Protein AF-A0A1C6D3H6-F1 (afdb_monomer_lite)

Sequence (288 aa):
MKYFKNDRYFSNNLKNFLYFVAYSVFIITIFFLFALNISKTSNLTSNNYSLEDDSFDVGSFNKNTISLELKATEFINNLFSDRNDAFLTGYIKDLSKFYNLTHTNSTYSFNNELKRIAYLRDWAIERGVIFTSITSNVTIKNLKDNGDTITFKADENCEFNYVYYDDNTENTFNVNLIHILSLNKLDNSFEIEKDYYLDFLNNTSNNYAYNLNGGNLEFSKSFNKNFTLVNEFNIGDILSYKKFNFVDHKGVVCGYDSKNYPLINSTTINSNNIPFDLGWKEKNIYKE

pLDDT: mean 84.87, std 17.06, range [32.75, 98.38]

Foldseek 3Di:
DDDDDDPPVVVVVVVVVVVVVVVVVVVVVVVVVVVVVVVVPPPPPPDDDDDDDDDDCPDDDPPVVVVVVVQVVVQVQQLVVLLFVCLQFQFCPSNCVQFDCVADQRVLQSLLSNLVSLLVSQVQQQAQKHWPGKDWDKDWADWDDPPQKIWTKIWIKIKTWIDGNVGPAIDIKIFIKIWTWMWGDDPRHTHTSHIDIQALLHVVSSPRDWDDDPRGTDHPHHYDPPDDDPDDDDAQWKKFADDPPDGPFIWGFHFADPVRQTFTQTPVGRIGRHRPQRSHDPVRIDTD

Secondary structure (DSSP, 8-state):
------HHHHHHHHHHHHHHHHHHHHHHHHHHHHHHHHTTS---------------------HHHHHHHHHHHHHHHHHHHHHHHHHHH-B-HHHHTTB-TTSHHHHHHHHHHHHHHHHHHHHHHHTTEEEEEEEEEEEEEEEEE-SSEEEEEEEEEEEEEEEETTEEEEEEEEEEEEEEEEEEE-SS-EEEEEEEE--TTHHHHHT----EETTEE--SS---TT--------TTPEEEEEETTEEEEEEEEEEE-TT--EEEEETTTTEEEEETTTTS-GGGEEE-

Structure (mmCIF, N/CA/C/O backbone):
data_AF-A0A1C6D3H6-F1
#
_entry.id   AF-A0A1C6D3H6-F1
#
loop_
_atom_site.group_PDB
_atom_site.id
_atom_site.type_symbol
_atom_site.label_atom_id
_atom_site.label_alt_id
_atom_site.label_comp_id
_atom_site.label_asym_id
_atom_site.label_entity_id
_atom_site.label_seq_id
_atom_site.pdbx_PDB_ins_code
_atom_site.Cartn_x
_atom_site.Cartn_y
_atom_site.Cartn_z
_atom_site.occupancy
_atom_site.B_iso_or_equiv
_atom_site.auth_seq_id
_atom_site.auth_comp_id
_atom_site.auth_asym_id
_atom_site.auth_atom_id
_atom_site.pdbx_PDB_model_num
ATOM 1 N N . MET A 1 1 ? 60.151 25.239 54.254 1.00 42.94 1 MET A N 1
ATOM 2 C CA . MET A 1 1 ? 58.895 25.478 53.508 1.00 42.94 1 MET A CA 1
ATOM 3 C C . MET A 1 1 ? 58.687 24.367 52.486 1.00 42.94 1 MET A C 1
ATOM 5 O O . MET A 1 1 ? 59.374 24.367 51.476 1.00 42.94 1 MET A O 1
ATOM 9 N N . LYS A 1 2 ? 57.791 23.414 52.778 1.00 37.91 2 LYS A N 1
ATOM 10 C CA . LYS A 1 2 ? 56.846 22.769 51.839 1.00 37.91 2 LYS A CA 1
ATOM 11 C C . LYS A 1 2 ? 56.071 21.687 52.604 1.00 37.91 2 LYS A C 1
ATOM 13 O O . LYS A 1 2 ? 56.495 20.544 52.695 1.00 37.91 2 LYS A O 1
ATOM 18 N N . TYR A 1 3 ? 54.965 22.116 53.207 1.00 44.72 3 TYR A N 1
ATOM 19 C CA . TYR A 1 3 ? 53.938 21.246 53.775 1.00 44.72 3 TYR A CA 1
ATOM 20 C C . TYR A 1 3 ? 53.093 20.619 52.648 1.00 44.72 3 TYR A C 1
ATOM 22 O O . TYR A 1 3 ? 52.805 21.278 51.649 1.00 44.72 3 TYR A O 1
ATOM 30 N N . PHE A 1 4 ? 52.756 19.342 52.853 1.00 51.16 4 PHE A N 1
ATOM 31 C CA . PHE A 1 4 ? 51.652 18.522 52.332 1.00 51.16 4 PHE A CA 1
ATOM 32 C C . PHE A 1 4 ? 50.960 18.936 51.017 1.00 51.16 4 PHE A C 1
ATOM 34 O O . PHE A 1 4 ? 50.178 19.881 50.944 1.00 51.16 4 PHE A O 1
ATOM 41 N N . LYS A 1 5 ? 51.158 18.109 49.983 1.00 48.09 5 LYS A N 1
ATOM 42 C CA . LYS A 1 5 ? 50.347 18.060 48.756 1.00 48.09 5 LYS A CA 1
ATOM 43 C C . LYS A 1 5 ? 49.942 16.603 48.491 1.00 48.09 5 LYS A C 1
ATOM 45 O O . LYS A 1 5 ? 50.482 15.974 47.592 1.00 48.09 5 LYS A O 1
ATOM 50 N N . ASN A 1 6 ? 49.033 16.043 49.292 1.00 52.59 6 ASN A N 1
ATOM 51 C CA . ASN A 1 6 ? 48.429 14.738 48.966 1.00 52.59 6 ASN A CA 1
ATOM 52 C C . ASN A 1 6 ? 46.919 14.618 49.269 1.00 52.59 6 ASN A C 1
ATOM 54 O O . ASN A 1 6 ? 46.279 13.673 48.819 1.00 52.59 6 ASN A O 1
ATOM 58 N N . ASP A 1 7 ? 46.299 15.612 49.913 1.00 56.06 7 ASP A N 1
ATOM 59 C CA . ASP A 1 7 ? 44.907 15.486 50.382 1.00 56.06 7 ASP A CA 1
ATOM 60 C C . ASP A 1 7 ? 43.839 15.655 49.284 1.00 56.06 7 ASP A C 1
ATOM 62 O O . ASP A 1 7 ? 42.730 15.131 49.393 1.00 56.06 7 ASP A O 1
ATOM 66 N N . ARG A 1 8 ? 44.146 16.353 48.179 1.00 53.78 8 ARG A N 1
ATOM 67 C CA . ARG A 1 8 ? 43.156 16.593 47.105 1.00 53.78 8 ARG A CA 1
ATOM 68 C C . ARG A 1 8 ? 42.894 15.369 46.223 1.00 53.78 8 ARG A C 1
ATOM 70 O O . ARG A 1 8 ? 41.787 15.231 45.712 1.00 53.78 8 ARG A O 1
ATOM 77 N N . TYR A 1 9 ? 43.880 14.489 46.045 1.00 53.97 9 TYR A N 1
ATOM 78 C CA . TYR A 1 9 ? 43.743 13.304 45.188 1.00 53.97 9 TYR A CA 1
ATOM 79 C C . TYR A 1 9 ? 42.927 12.206 45.888 1.00 53.97 9 TYR A C 1
ATOM 81 O O . TYR A 1 9 ? 42.026 11.615 45.293 1.00 53.97 9 TYR A O 1
ATOM 89 N N . PHE A 1 10 ? 43.169 12.012 47.189 1.00 54.41 10 PHE A N 1
ATOM 90 C CA . PHE A 1 10 ? 42.417 11.077 48.030 1.00 54.41 10 PHE A CA 1
ATOM 91 C C . PHE A 1 10 ? 40.944 11.502 48.186 1.00 54.41 10 PHE A C 1
ATOM 93 O O . PHE A 1 10 ? 40.038 10.678 48.092 1.00 54.41 10 PHE A O 1
ATOM 100 N N . SER A 1 11 ? 40.699 12.812 48.314 1.00 64.06 11 SER A N 1
ATOM 101 C CA . SER A 1 11 ? 39.361 13.420 48.390 1.00 64.06 11 SER A CA 1
ATOM 102 C C . SER A 1 11 ? 38.495 13.170 47.146 1.00 64.06 11 SER A C 1
ATOM 104 O O . SER A 1 11 ? 37.319 12.831 47.273 1.00 64.06 11 SER A O 1
ATOM 106 N N . ASN A 1 12 ? 39.059 13.278 45.938 1.00 67.69 12 ASN A N 1
ATOM 107 C CA . ASN A 1 12 ? 38.302 13.053 44.701 1.00 67.69 12 ASN A CA 1
ATOM 108 C C . ASN A 1 12 ? 37.989 11.570 44.456 1.00 67.69 12 ASN A C 1
ATOM 110 O O . ASN A 1 12 ? 36.871 11.248 44.057 1.00 67.69 12 ASN A O 1
ATOM 114 N N . ASN A 1 13 ? 38.926 10.664 44.745 1.00 71.62 13 ASN A N 1
ATOM 115 C CA . ASN A 1 13 ? 38.673 9.226 44.624 1.00 71.62 13 ASN A CA 1
ATOM 116 C C . ASN A 1 13 ? 37.637 8.740 45.643 1.00 71.62 13 ASN A C 1
ATOM 118 O O . ASN A 1 13 ? 36.771 7.943 45.294 1.00 71.62 13 ASN A O 1
ATOM 122 N N . LEU A 1 14 ? 37.660 9.280 46.866 1.00 75.44 14 LEU A N 1
ATOM 123 C CA . LEU A 1 14 ? 36.643 8.989 47.875 1.00 75.44 14 LEU A CA 1
ATOM 124 C C . LEU A 1 14 ? 35.255 9.485 47.443 1.00 75.44 14 LEU A C 1
ATOM 126 O O . LEU A 1 14 ? 34.274 8.766 47.605 1.00 75.44 14 LEU A O 1
ATOM 130 N N . LYS A 1 15 ? 35.160 10.677 46.836 1.00 76.31 15 LYS A N 1
ATOM 131 C CA . LYS A 1 15 ? 33.898 11.188 46.274 1.00 76.31 15 LYS A CA 1
ATOM 132 C C . LYS A 1 15 ? 33.377 10.310 45.141 1.00 76.31 15 LYS A C 1
ATOM 134 O O . LYS A 1 15 ? 32.206 9.956 45.155 1.00 76.31 15 LYS A O 1
ATOM 139 N N . ASN A 1 16 ? 34.232 9.924 44.196 1.00 78.69 16 ASN A N 1
ATOM 140 C CA . ASN A 1 16 ? 33.839 9.050 43.088 1.00 78.69 16 ASN A CA 1
ATOM 141 C C . ASN A 1 16 ? 33.396 7.667 43.584 1.00 78.69 16 ASN A C 1
ATOM 143 O O . ASN A 1 16 ? 32.409 7.129 43.090 1.00 78.69 16 ASN A O 1
ATOM 147 N N . PHE A 1 17 ? 34.071 7.128 44.602 1.00 85.00 17 PHE A N 1
ATOM 148 C CA . PHE A 1 17 ? 33.660 5.893 45.262 1.00 85.00 17 PHE A CA 1
ATOM 149 C C . PHE A 1 17 ? 32.295 6.043 45.951 1.00 85.00 17 PHE A C 1
ATOM 151 O O . PHE A 1 17 ? 31.425 5.197 45.773 1.00 85.00 17 PHE A O 1
ATOM 158 N N . LEU A 1 18 ? 32.056 7.149 46.662 1.00 84.50 18 LEU A N 1
ATOM 159 C CA . LEU A 1 18 ? 30.758 7.436 47.283 1.00 84.50 18 LEU A CA 1
ATOM 160 C C . LEU A 1 18 ? 29.635 7.602 46.246 1.00 84.50 18 LEU A C 1
ATOM 162 O O . LEU A 1 18 ? 28.541 7.087 46.462 1.00 84.50 18 LEU A O 1
ATOM 166 N N . TYR A 1 19 ? 29.897 8.249 45.105 1.00 86.00 19 TYR A N 1
ATOM 167 C CA . TYR A 1 19 ? 28.937 8.336 43.997 1.00 86.00 19 TYR A CA 1
ATOM 168 C C . TYR A 1 19 ? 28.642 6.968 43.384 1.00 86.00 19 TYR A C 1
ATOM 170 O O . TYR A 1 19 ? 27.483 6.663 43.114 1.00 86.00 19 TYR A O 1
ATOM 178 N N . PHE A 1 20 ? 29.663 6.129 43.203 1.00 87.81 20 PHE A N 1
ATOM 179 C CA . PHE A 1 20 ? 29.491 4.766 42.711 1.00 87.81 20 PHE A CA 1
ATOM 180 C C . PHE A 1 20 ? 28.638 3.921 43.667 1.00 87.81 20 PHE A C 1
ATOM 182 O O . PHE A 1 20 ? 27.727 3.222 43.222 1.00 87.81 20 PHE A O 1
ATOM 189 N N . VAL A 1 21 ? 28.874 4.029 44.978 1.00 90.88 21 VAL A N 1
ATOM 190 C CA . VAL A 1 21 ? 28.067 3.349 46.003 1.00 90.88 21 VAL A CA 1
ATOM 191 C C . VAL A 1 21 ? 26.625 3.867 45.992 1.00 90.88 21 VAL A C 1
ATOM 193 O O . VAL A 1 21 ? 25.698 3.063 45.944 1.00 90.88 21 VAL A O 1
ATOM 196 N N . ALA A 1 22 ? 26.417 5.186 45.963 1.00 89.19 22 ALA A N 1
ATOM 197 C CA . ALA A 1 22 ? 25.079 5.781 45.921 1.00 89.19 22 ALA A CA 1
ATOM 198 C C . ALA A 1 22 ? 24.298 5.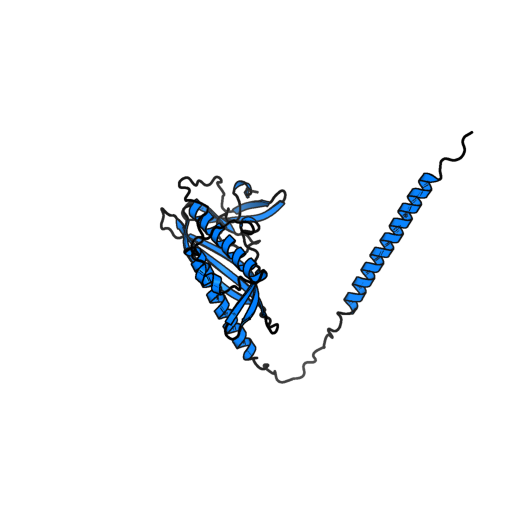372 44.659 1.00 89.19 22 ALA A C 1
ATOM 200 O O . ALA A 1 22 ? 23.126 5.008 44.742 1.00 89.19 22 ALA A O 1
ATOM 201 N N . TYR A 1 23 ? 24.961 5.367 43.500 1.00 89.69 23 TYR A N 1
ATOM 202 C CA . TYR A 1 23 ? 24.373 4.920 42.238 1.00 89.69 23 TYR A CA 1
ATOM 203 C C . TYR A 1 23 ? 24.037 3.424 42.260 1.00 89.69 23 TYR A C 1
ATOM 205 O O . TYR A 1 23 ? 22.956 3.024 41.835 1.00 89.69 23 TYR A O 1
ATOM 213 N N . SER A 1 24 ? 24.921 2.595 42.823 1.00 88.25 24 SER A N 1
ATOM 214 C CA . SER A 1 24 ? 24.686 1.152 42.958 1.00 88.25 24 SER A CA 1
ATOM 215 C C . SER A 1 24 ? 23.469 0.858 43.839 1.00 88.25 24 SER A C 1
ATOM 217 O O . SER A 1 24 ? 22.628 0.040 43.471 1.00 88.25 24 SER A O 1
ATOM 219 N N . VAL A 1 25 ? 23.317 1.570 44.962 1.00 92.44 25 VAL A N 1
ATOM 220 C CA . VAL A 1 25 ? 22.135 1.460 45.835 1.00 92.44 25 VAL A CA 1
ATOM 221 C C . VAL A 1 25 ? 20.862 1.867 45.089 1.00 92.44 25 VAL A C 1
ATOM 223 O O . VAL A 1 25 ? 19.860 1.158 45.167 1.00 92.44 25 VAL A O 1
ATOM 226 N N . PHE A 1 26 ? 20.908 2.954 44.315 1.00 92.12 26 PHE A N 1
ATOM 227 C CA . PHE A 1 26 ? 19.772 3.414 43.514 1.00 92.12 26 PHE A CA 1
ATOM 228 C C . PHE A 1 26 ? 19.319 2.362 42.484 1.00 92.12 26 PHE A C 1
ATOM 230 O O . PHE A 1 26 ? 18.133 2.034 42.403 1.00 92.12 26 PHE A O 1
ATOM 237 N N . ILE A 1 27 ? 20.255 1.749 41.755 1.00 90.56 27 ILE A N 1
ATOM 238 C CA . ILE A 1 27 ? 19.942 0.672 40.802 1.00 90.56 27 ILE A CA 1
ATOM 239 C C . ILE A 1 27 ? 19.340 -0.550 41.510 1.00 90.56 27 ILE A C 1
ATOM 241 O O . ILE A 1 27 ? 18.341 -1.096 41.040 1.00 90.56 27 ILE A O 1
ATOM 245 N N . ILE A 1 28 ? 19.878 -0.942 42.670 1.00 92.50 28 ILE A N 1
ATOM 246 C CA . ILE A 1 28 ? 19.344 -2.061 43.463 1.00 92.50 28 ILE A CA 1
ATOM 247 C C . ILE A 1 28 ? 17.910 -1.766 43.926 1.00 92.50 28 ILE A C 1
ATOM 249 O O . ILE A 1 28 ? 17.054 -2.647 43.858 1.00 92.50 28 ILE A O 1
ATOM 253 N N . THR A 1 29 ? 17.611 -0.530 44.341 1.00 91.19 29 THR A N 1
ATOM 254 C CA . THR A 1 29 ? 16.244 -0.140 44.727 1.00 91.19 29 THR A CA 1
ATOM 255 C C . THR A 1 29 ? 15.259 -0.180 43.560 1.00 91.19 29 THR A C 1
ATOM 257 O O . THR A 1 29 ? 14.142 -0.667 43.735 1.00 91.19 29 THR A O 1
ATOM 260 N N . ILE A 1 30 ? 15.668 0.247 42.359 1.00 88.12 30 ILE A N 1
ATOM 261 C CA . ILE A 1 30 ? 14.839 0.133 41.149 1.00 88.12 30 ILE A CA 1
ATOM 262 C C . ILE A 1 30 ? 14.584 -1.340 40.818 1.00 88.12 30 ILE A C 1
ATOM 264 O O . ILE A 1 30 ? 13.449 -1.713 40.522 1.00 88.12 30 ILE A O 1
ATOM 268 N N . PHE A 1 31 ? 15.609 -2.189 40.921 1.00 89.12 31 PHE A N 1
ATOM 269 C CA . PHE A 1 31 ? 15.477 -3.624 40.680 1.00 89.12 31 PHE A CA 1
ATOM 270 C C . PHE A 1 31 ? 14.532 -4.298 41.688 1.00 89.12 31 PHE A C 1
ATOM 272 O O . PHE A 1 31 ? 13.691 -5.102 41.295 1.00 89.12 31 PHE A O 1
ATOM 279 N N . PHE A 1 32 ? 14.595 -3.926 42.971 1.00 86.88 32 PHE A N 1
ATOM 280 C CA . PHE A 1 32 ? 13.658 -4.423 43.985 1.00 86.88 32 PHE A CA 1
ATOM 281 C C . PHE A 1 32 ? 12.218 -3.960 43.735 1.00 86.88 32 PHE A C 1
ATOM 283 O O . PHE A 1 32 ? 11.295 -4.765 43.842 1.00 86.88 32 PHE A O 1
ATOM 290 N N . LEU A 1 33 ? 12.006 -2.696 43.354 1.00 83.56 33 LEU A N 1
ATOM 291 C CA . LEU A 1 33 ? 10.679 -2.191 42.977 1.00 83.56 33 LEU A CA 1
ATOM 292 C C . LEU A 1 33 ? 10.126 -2.919 41.745 1.00 83.56 33 LEU A C 1
ATOM 294 O O . LEU A 1 33 ? 8.938 -3.235 41.695 1.00 83.56 33 LEU A O 1
ATOM 298 N N . PHE A 1 34 ? 10.980 -3.231 40.772 1.00 80.56 34 PHE A N 1
ATOM 299 C CA . PHE A 1 34 ? 10.616 -4.041 39.612 1.00 80.56 34 PHE A CA 1
ATOM 300 C C . PHE A 1 34 ? 10.247 -5.481 40.012 1.00 80.56 34 PHE A C 1
ATOM 302 O O . PHE A 1 34 ? 9.176 -5.960 39.643 1.00 80.56 34 PHE A O 1
ATOM 309 N N . ALA A 1 35 ? 11.057 -6.145 40.843 1.00 78.56 35 ALA A N 1
ATOM 310 C CA . ALA A 1 35 ? 10.788 -7.502 41.328 1.00 78.56 35 ALA A CA 1
ATOM 311 C C . ALA A 1 35 ? 9.493 -7.599 42.162 1.00 78.56 35 ALA A C 1
ATOM 313 O O . ALA A 1 35 ? 8.728 -8.553 42.015 1.00 78.56 35 ALA A O 1
ATOM 314 N N . LEU A 1 36 ? 9.186 -6.581 42.974 1.00 74.62 36 LEU A N 1
ATOM 315 C CA . LEU A 1 36 ? 7.922 -6.499 43.718 1.00 74.62 36 LEU A CA 1
ATOM 316 C C . LEU A 1 36 ? 6.698 -6.389 42.791 1.00 74.62 36 LEU A C 1
ATOM 318 O O . LEU A 1 36 ? 5.619 -6.882 43.128 1.00 74.62 36 LEU A O 1
ATOM 322 N N . ASN A 1 37 ? 6.850 -5.795 41.605 1.00 67.00 37 ASN A N 1
ATOM 323 C CA . ASN A 1 37 ? 5.784 -5.769 40.602 1.00 67.00 37 ASN A CA 1
ATOM 324 C C . ASN A 1 37 ? 5.605 -7.120 39.887 1.00 67.00 37 ASN A C 1
ATOM 326 O O . ASN A 1 37 ? 4.482 -7.437 39.504 1.00 67.00 37 ASN A O 1
ATOM 330 N N . ILE A 1 38 ? 6.646 -7.958 39.800 1.00 62.16 38 ILE A N 1
ATOM 331 C CA . ILE A 1 38 ? 6.534 -9.337 39.282 1.00 62.16 38 ILE A CA 1
ATOM 332 C C . ILE A 1 38 ? 5.747 -10.227 40.257 1.00 62.16 38 ILE A C 1
ATOM 334 O O . ILE A 1 38 ? 4.932 -11.043 39.833 1.00 62.16 38 ILE A O 1
ATOM 338 N N . SER A 1 39 ? 5.899 -10.037 41.574 1.00 54.44 39 SER A N 1
ATOM 339 C CA . SER A 1 39 ? 5.150 -10.832 42.566 1.00 54.44 39 SER A CA 1
ATOM 340 C C . SER A 1 39 ? 3.633 -10.589 42.569 1.00 54.44 39 SER A C 1
ATOM 342 O O . SER A 1 39 ? 2.885 -11.427 43.068 1.00 54.44 39 SER A O 1
ATOM 344 N N . LYS A 1 40 ? 3.149 -9.488 41.974 1.00 52.25 40 LYS A N 1
ATOM 345 C CA . LYS A 1 40 ? 1.705 -9.223 41.814 1.00 52.25 40 LYS A CA 1
ATOM 346 C C . LYS A 1 40 ? 1.082 -9.946 40.618 1.00 52.25 40 LYS A C 1
ATOM 348 O O . LYS A 1 40 ? -0.140 -9.999 40.518 1.00 52.25 40 LYS A O 1
ATOM 353 N N . THR A 1 41 ? 1.892 -10.544 39.749 1.00 53.09 41 THR A N 1
ATOM 354 C CA . THR A 1 41 ? 1.438 -11.374 38.629 1.00 53.09 41 THR A CA 1
ATOM 355 C C . THR A 1 41 ? 1.793 -12.833 38.891 1.00 53.09 41 THR A C 1
ATOM 357 O O . THR A 1 41 ? 2.609 -13.425 38.195 1.00 53.09 41 THR A O 1
ATOM 360 N N . SER A 1 42 ? 1.207 -13.427 39.929 1.00 48.97 42 SER A N 1
ATOM 361 C CA . SER A 1 42 ? 1.220 -14.884 40.095 1.00 48.97 42 SER A CA 1
ATOM 362 C C . SER A 1 42 ? -0.032 -15.359 40.825 1.00 48.97 42 SER A C 1
ATOM 364 O O . SER A 1 42 ? 0.011 -15.820 41.951 1.00 48.97 42 SER A O 1
ATOM 366 N N . ASN A 1 43 ? -1.167 -15.242 40.142 1.00 44.34 43 ASN A N 1
ATOM 367 C CA . ASN A 1 43 ? -2.304 -16.134 40.351 1.00 44.34 43 ASN A CA 1
ATOM 368 C C . ASN A 1 43 ? -2.726 -16.676 38.979 1.00 44.34 43 ASN A C 1
ATOM 370 O O . ASN A 1 43 ? -3.806 -16.385 38.479 1.00 44.34 43 ASN A O 1
ATOM 374 N N . LEU A 1 44 ? -1.831 -17.436 38.343 1.00 37.69 44 LEU A N 1
ATOM 375 C CA . LEU A 1 44 ? -2.257 -18.548 37.500 1.00 37.69 44 LEU A CA 1
ATOM 376 C C . LEU A 1 44 ? -1.970 -19.809 38.304 1.00 37.69 44 LEU A C 1
ATOM 378 O O . LEU A 1 44 ? -0.851 -20.317 38.324 1.00 37.69 44 LEU A O 1
ATOM 382 N N . THR A 1 45 ? -2.981 -20.273 39.024 1.00 35.56 45 THR A N 1
ATOM 383 C CA . THR A 1 45 ? -2.998 -21.625 39.566 1.00 35.56 45 THR A CA 1
ATOM 384 C C . THR A 1 45 ? -3.028 -22.598 38.392 1.00 35.56 45 THR A C 1
ATOM 386 O O . THR A 1 45 ? -3.964 -22.591 37.591 1.00 35.56 45 THR A O 1
ATOM 389 N N . SER A 1 46 ? -1.993 -23.427 38.276 1.00 34.69 46 SER A N 1
ATOM 390 C CA . SER A 1 46 ? -2.026 -24.637 37.464 1.00 34.69 46 SER A CA 1
ATOM 391 C C . SER A 1 46 ? -3.030 -25.606 38.085 1.00 34.69 46 SER A C 1
ATOM 393 O O . SER A 1 46 ? -2.725 -26.332 39.029 1.00 34.69 46 SER A O 1
ATOM 395 N N . ASN A 1 47 ? -4.255 -25.604 37.567 1.00 32.75 47 ASN A N 1
ATOM 396 C CA . ASN A 1 47 ? -5.209 -26.653 37.890 1.00 32.75 47 ASN A CA 1
ATOM 397 C C . ASN A 1 47 ? -4.777 -27.927 37.156 1.00 32.75 47 ASN A C 1
ATOM 399 O O . ASN A 1 47 ? -4.821 -28.002 35.928 1.00 32.75 47 ASN A O 1
ATOM 403 N N . ASN A 1 48 ? -4.324 -28.914 37.926 1.00 35.97 48 ASN A N 1
ATOM 404 C CA . ASN A 1 48 ? -4.191 -30.290 37.471 1.00 35.97 48 ASN A CA 1
ATOM 405 C C . ASN A 1 48 ? -5.598 -30.813 37.155 1.00 35.97 48 ASN A C 1
ATOM 407 O O . ASN A 1 48 ? -6.393 -31.008 38.072 1.00 35.97 48 ASN A O 1
ATOM 411 N N . TYR A 1 49 ? -5.909 -31.026 35.879 1.00 33.03 49 TYR A N 1
ATOM 412 C CA . TYR A 1 49 ? -7.143 -31.697 35.484 1.00 33.03 49 TYR A CA 1
ATOM 413 C C . TYR A 1 49 ? -6.956 -33.208 35.630 1.00 33.03 49 TYR A C 1
ATOM 415 O O . TYR A 1 49 ? -6.260 -33.848 34.842 1.00 33.03 49 TYR A O 1
ATOM 423 N N . SER A 1 50 ? -7.572 -33.771 36.666 1.00 32.94 50 SER A N 1
ATOM 424 C CA . SER A 1 50 ? -7.990 -35.168 36.678 1.00 32.94 50 SER A CA 1
ATOM 425 C C . SER A 1 50 ? -9.085 -35.349 35.627 1.00 32.94 50 SER A C 1
ATOM 427 O O . SER A 1 50 ? -10.064 -34.607 35.623 1.00 32.94 50 SER A O 1
ATOM 429 N N . LEU A 1 51 ? -8.898 -36.315 34.728 1.00 37.84 51 LEU A N 1
ATOM 430 C CA . LEU A 1 51 ? -9.914 -36.739 33.769 1.00 37.84 51 LEU A CA 1
ATOM 431 C C . LEU A 1 51 ? -10.988 -37.534 34.518 1.00 37.84 51 LEU A C 1
ATOM 433 O O . LEU A 1 51 ? -10.863 -38.746 34.683 1.00 37.84 51 LEU A O 1
ATOM 437 N N . GLU A 1 52 ? -12.019 -36.836 34.978 1.00 37.81 52 GLU A N 1
ATOM 438 C CA . GLU A 1 52 ? -13.337 -37.424 35.185 1.00 37.81 52 GLU A CA 1
ATOM 439 C C . GLU A 1 52 ? -14.264 -36.916 34.078 1.00 37.81 52 GLU A C 1
ATOM 441 O O . GLU A 1 52 ? -14.102 -35.810 33.561 1.00 37.81 52 GLU A O 1
ATOM 446 N N . ASP A 1 53 ? -15.141 -37.814 33.646 1.00 41.31 53 ASP A N 1
ATOM 447 C CA . ASP A 1 53 ? -16.003 -37.737 32.471 1.00 41.31 53 ASP A CA 1
ATOM 448 C C . ASP A 1 53 ? -17.095 -36.673 32.663 1.00 41.31 53 ASP A C 1
ATOM 450 O O . ASP A 1 53 ? -18.252 -36.982 32.943 1.00 41.31 53 ASP A O 1
ATOM 454 N N . ASP A 1 54 ? -16.713 -35.401 32.560 1.00 37.66 54 ASP A N 1
ATOM 455 C CA . ASP A 1 54 ? -17.656 -34.295 32.477 1.00 37.66 54 ASP A CA 1
ATOM 456 C C . ASP A 1 54 ? -18.077 -34.121 31.018 1.00 37.66 54 ASP A C 1
ATOM 458 O O . ASP A 1 54 ? -17.272 -33.842 30.123 1.00 37.66 54 ASP A O 1
ATOM 462 N N . SER A 1 55 ? -19.377 -34.287 30.782 1.00 44.31 55 SER A N 1
ATOM 463 C CA . SER A 1 55 ? -20.044 -33.956 29.529 1.00 44.31 55 SER A CA 1
ATOM 464 C C . SER A 1 55 ? -19.526 -32.624 28.983 1.00 44.31 55 SER A C 1
ATOM 466 O O . SER A 1 55 ? -19.682 -31.591 29.636 1.00 44.31 55 SER A O 1
ATOM 468 N N . PHE A 1 56 ? -18.928 -32.648 27.789 1.00 37.25 56 PHE A N 1
ATOM 469 C CA . PHE A 1 56 ? -18.469 -31.451 27.092 1.00 37.25 56 PHE A CA 1
ATOM 470 C C . PHE A 1 56 ? -19.628 -30.456 26.943 1.00 37.25 56 PHE A C 1
ATOM 472 O O . PHE A 1 56 ? -20.501 -30.627 26.089 1.00 37.25 56 PHE A O 1
ATOM 479 N N . ASP A 1 57 ? -19.610 -29.394 27.747 1.00 52.59 57 ASP A N 1
ATOM 480 C CA . ASP A 1 57 ? -20.324 -28.163 27.438 1.00 52.59 57 ASP A CA 1
ATOM 481 C C . ASP A 1 57 ? -19.653 -27.567 26.196 1.00 52.59 57 ASP A C 1
ATOM 483 O O . ASP A 1 57 ? -18.606 -26.917 26.259 1.00 52.59 57 ASP A O 1
ATOM 487 N N . VAL A 1 58 ? -20.212 -27.873 25.024 1.00 49.31 58 VAL A N 1
ATOM 488 C CA . VAL A 1 58 ? -19.932 -27.147 23.785 1.00 49.31 58 VAL A CA 1
ATOM 489 C C . VAL A 1 58 ? -20.500 -25.747 23.967 1.00 49.31 58 VAL A C 1
ATOM 491 O O . VAL A 1 58 ? -21.641 -25.481 23.599 1.00 49.31 58 VAL A O 1
ATOM 494 N N . GLY A 1 59 ? -19.707 -24.905 24.637 1.00 51.25 59 GLY A N 1
ATOM 495 C CA . GLY A 1 59 ? -20.131 -23.642 25.220 1.00 51.25 59 GLY A CA 1
ATOM 496 C C . GLY A 1 59 ? -21.081 -22.836 24.342 1.00 51.25 59 GLY A C 1
ATOM 497 O O . GLY A 1 59 ? -20.979 -22.812 23.115 1.00 51.25 59 GLY A O 1
ATOM 498 N N . SER A 1 60 ? -22.006 -22.143 25.002 1.00 48.38 60 SER A N 1
ATOM 499 C CA . SER A 1 60 ? -22.955 -21.227 24.372 1.00 48.38 60 SER A CA 1
ATOM 500 C C . SER A 1 60 ? -22.257 -20.318 23.353 1.00 48.38 60 SER A C 1
ATOM 502 O O . SER A 1 60 ? -21.455 -19.451 23.715 1.00 48.38 60 SER A O 1
ATOM 504 N N . PHE A 1 61 ? -22.563 -20.508 22.067 1.00 50.53 61 PHE A N 1
ATOM 505 C CA . PHE A 1 61 ? -22.132 -19.601 21.010 1.00 50.53 61 PHE A CA 1
ATOM 506 C C . PHE A 1 61 ? -22.681 -18.211 21.327 1.00 50.53 61 PHE A C 1
ATOM 508 O O . PHE A 1 61 ? -23.888 -17.971 21.235 1.00 50.53 61 PHE A O 1
ATOM 515 N N . ASN A 1 62 ? -21.803 -17.281 21.708 1.00 61.22 62 ASN A N 1
ATOM 516 C CA . ASN A 1 62 ? -22.212 -15.911 21.970 1.00 61.22 62 ASN A CA 1
ATOM 517 C C . ASN A 1 62 ? -22.635 -15.252 20.648 1.00 61.22 62 ASN A C 1
ATOM 519 O O . ASN A 1 62 ? -21.826 -14.700 19.902 1.00 61.22 62 ASN A O 1
ATOM 523 N N . LYS A 1 63 ? -23.936 -15.324 20.357 1.00 68.62 63 LYS A N 1
ATOM 524 C CA . LYS A 1 63 ? -24.579 -14.782 19.154 1.00 68.62 63 LYS A CA 1
ATOM 525 C C . LYS A 1 63 ? -24.250 -13.301 18.925 1.00 68.62 63 LYS A C 1
ATOM 527 O O . LYS A 1 63 ? -24.169 -12.866 17.777 1.00 68.62 63 LYS A O 1
ATOM 532 N N . ASN A 1 64 ? -24.017 -12.543 19.998 1.00 69.50 64 ASN A N 1
ATOM 533 C CA . ASN A 1 64 ? -23.657 -11.129 19.913 1.00 69.50 64 ASN A CA 1
ATOM 534 C C . ASN A 1 64 ? -22.233 -10.936 19.372 1.00 69.50 64 ASN A C 1
ATOM 536 O O . ASN A 1 64 ? -22.016 -10.046 18.556 1.00 69.50 64 ASN A O 1
ATOM 540 N N . THR A 1 65 ? -21.285 -11.797 19.758 1.00 71.44 65 THR A N 1
ATOM 541 C CA . THR A 1 65 ? -19.904 -11.771 19.247 1.00 71.44 65 THR A CA 1
ATOM 542 C C . THR A 1 65 ? -19.863 -12.082 17.752 1.00 71.44 65 THR A C 1
ATOM 544 O O . THR A 1 65 ? -19.245 -11.338 16.998 1.00 71.44 65 THR A O 1
ATOM 547 N N . ILE A 1 66 ? -20.603 -13.104 17.307 1.00 78.12 66 ILE A N 1
ATOM 548 C CA . ILE A 1 66 ? -20.703 -13.467 15.881 1.00 78.12 66 ILE A CA 1
ATOM 549 C C . ILE A 1 66 ? -21.319 -12.319 15.070 1.00 78.12 66 ILE A C 1
ATOM 551 O O . ILE A 1 66 ? -20.829 -11.969 14.000 1.00 78.12 66 ILE A O 1
ATOM 555 N N . SER A 1 67 ? -22.380 -11.690 15.586 1.00 85.69 67 SER A N 1
ATOM 556 C CA . SER A 1 67 ? -23.002 -10.549 14.908 1.00 85.69 67 SER A CA 1
ATOM 557 C C . SER A 1 67 ? -22.074 -9.337 14.811 1.00 85.69 67 SER A C 1
ATOM 559 O O . SER A 1 67 ? -22.165 -8.602 13.830 1.00 85.69 67 SER A O 1
ATOM 561 N N . LEU A 1 68 ? -21.244 -9.088 15.823 1.00 88.81 68 LEU A N 1
ATOM 562 C CA . LEU A 1 68 ? -20.301 -7.974 15.828 1.00 88.81 68 LEU A CA 1
ATOM 563 C C . LEU A 1 68 ? -19.169 -8.204 14.824 1.00 88.81 68 LEU A C 1
ATOM 565 O O . LEU A 1 68 ? -18.842 -7.294 14.068 1.00 88.81 68 LEU A O 1
ATOM 569 N N . GLU A 1 69 ? -18.616 -9.417 14.797 1.00 89.31 69 GLU A N 1
ATOM 570 C CA . GLU A 1 69 ? -17.560 -9.806 13.863 1.00 89.31 69 GLU A CA 1
ATOM 571 C C . GLU A 1 69 ? -18.027 -9.680 12.412 1.00 89.31 69 GLU A C 1
ATOM 573 O O . GLU A 1 69 ? -17.357 -9.019 11.629 1.00 89.31 69 GLU A O 1
ATOM 578 N N . LEU A 1 70 ? -19.226 -10.174 12.079 1.00 91.50 70 LEU A N 1
ATOM 579 C CA . LEU A 1 70 ? -19.801 -10.026 10.735 1.00 91.50 70 LEU A CA 1
ATOM 580 C C . LEU A 1 70 ? -19.937 -8.558 10.307 1.00 91.50 70 LEU A C 1
ATOM 582 O O . LEU A 1 70 ? -19.534 -8.203 9.202 1.00 91.50 70 LEU A O 1
ATOM 586 N N . LYS A 1 71 ? -20.462 -7.694 11.187 1.00 93.56 71 LYS A N 1
ATOM 587 C CA . LYS A 1 71 ? -20.595 -6.256 10.900 1.00 93.56 71 LYS A CA 1
ATOM 588 C C . LYS A 1 71 ? -19.232 -5.579 10.736 1.00 93.56 71 LYS A C 1
ATOM 590 O O . LYS A 1 71 ? -19.077 -4.718 9.875 1.00 93.56 71 LYS A O 1
ATOM 595 N N . ALA A 1 72 ? -18.252 -5.943 11.564 1.00 93.81 72 ALA A N 1
ATOM 596 C CA . ALA A 1 72 ? -16.897 -5.411 11.466 1.00 93.81 72 ALA A CA 1
ATOM 597 C C . ALA A 1 72 ? -16.214 -5.866 10.167 1.00 93.81 72 ALA A C 1
ATOM 599 O O . ALA A 1 72 ? -15.586 -5.051 9.497 1.00 93.81 72 ALA A O 1
ATOM 600 N N . THR A 1 73 ? -16.381 -7.132 9.774 1.00 94.25 73 THR A N 1
ATOM 601 C CA . THR A 1 73 ? -15.890 -7.666 8.497 1.00 94.25 73 THR A CA 1
ATOM 602 C C . THR A 1 73 ? -16.511 -6.940 7.311 1.00 94.25 73 THR A C 1
ATOM 604 O O . THR A 1 73 ? -15.783 -6.539 6.410 1.00 94.25 73 THR A O 1
ATOM 607 N N . GLU A 1 74 ? -17.826 -6.715 7.316 1.00 95.38 74 GLU A N 1
ATOM 608 C CA . GLU A 1 74 ? -18.504 -5.957 6.259 1.00 95.38 74 GLU A CA 1
ATOM 609 C C . GLU A 1 74 ? -17.973 -4.520 6.164 1.00 95.38 74 GLU A C 1
ATOM 611 O O . GLU A 1 74 ? -17.598 -4.065 5.083 1.00 95.38 74 GLU A O 1
ATOM 616 N N . PHE A 1 75 ? -17.863 -3.824 7.300 1.00 97.06 75 PHE A N 1
ATOM 617 C CA . PHE A 1 75 ? -17.303 -2.473 7.354 1.00 97.06 75 PHE A CA 1
ATOM 618 C C . PHE A 1 75 ? -15.873 -2.413 6.803 1.00 97.06 75 PHE A C 1
ATOM 620 O O . PHE A 1 75 ? -15.547 -1.520 6.025 1.00 97.06 75 PHE A O 1
ATOM 627 N N . ILE A 1 76 ? -15.028 -3.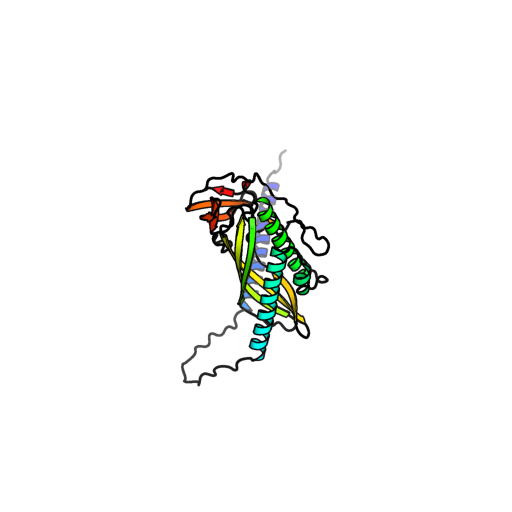372 7.186 1.00 97.12 76 ILE A N 1
ATOM 628 C CA . ILE A 1 76 ? -13.640 -3.446 6.737 1.00 97.12 76 ILE A CA 1
ATOM 629 C C . ILE A 1 76 ? -13.545 -3.765 5.248 1.00 97.12 76 ILE A C 1
ATOM 631 O O . ILE A 1 76 ? -12.813 -3.082 4.543 1.00 97.12 76 ILE A O 1
ATOM 635 N N . ASN A 1 77 ? -14.322 -4.710 4.730 1.00 96.75 77 ASN A N 1
ATOM 636 C CA . ASN A 1 77 ? -14.313 -4.996 3.295 1.00 96.75 77 ASN A CA 1
ATOM 637 C C . ASN A 1 77 ? -14.708 -3.761 2.472 1.00 96.75 77 ASN A C 1
ATOM 639 O O . ASN A 1 77 ? -14.040 -3.447 1.489 1.00 96.75 77 ASN A O 1
ATOM 643 N N . ASN A 1 78 ? -15.722 -3.015 2.919 1.00 97.81 78 ASN A N 1
ATOM 644 C CA . ASN A 1 78 ? -16.119 -1.764 2.273 1.00 97.81 78 ASN A CA 1
ATOM 645 C C . ASN A 1 78 ? -15.012 -0.698 2.362 1.00 97.81 78 ASN A C 1
ATOM 647 O O . ASN A 1 78 ? -14.711 -0.051 1.365 1.00 97.81 78 ASN A O 1
ATOM 651 N N . LEU A 1 79 ? -14.355 -0.550 3.521 1.00 98.19 79 LEU A N 1
ATOM 652 C CA . LEU A 1 79 ? -13.237 0.386 3.693 1.00 98.19 79 LEU A CA 1
ATOM 653 C C . LEU A 1 79 ? -12.100 0.102 2.705 1.00 98.19 79 LEU A C 1
ATOM 655 O O . LEU A 1 79 ? -11.602 1.023 2.065 1.00 98.19 79 LEU A O 1
ATOM 659 N N . PHE A 1 80 ? -11.660 -1.152 2.605 1.00 97.81 80 PHE A N 1
ATOM 660 C CA . PHE A 1 80 ? -10.544 -1.514 1.729 1.00 97.81 80 PHE A CA 1
ATOM 661 C C . PHE A 1 80 ? -10.934 -1.468 0.245 1.00 97.81 80 PHE A C 1
ATOM 663 O O . PHE A 1 80 ? -10.106 -1.086 -0.578 1.00 97.81 80 PHE A O 1
ATOM 670 N N . SER A 1 81 ? -12.197 -1.745 -0.098 1.00 98.00 81 SER A N 1
ATOM 671 C CA . SER A 1 81 ? -12.721 -1.493 -1.447 1.00 98.00 81 SER A CA 1
ATOM 672 C C . SER A 1 81 ? -12.614 -0.010 -1.816 1.00 98.00 81 SER A C 1
ATOM 674 O O . SER A 1 81 ? -12.005 0.328 -2.828 1.00 98.00 81 SER A O 1
ATOM 676 N N . ASP A 1 82 ? -13.099 0.888 -0.954 1.00 98.38 82 ASP A N 1
ATOM 677 C CA . ASP A 1 82 ? -13.061 2.331 -1.218 1.00 98.38 82 ASP A CA 1
ATOM 678 C C . ASP A 1 82 ? -11.626 2.897 -1.187 1.00 98.38 82 ASP A C 1
ATOM 680 O O . ASP A 1 82 ? -11.341 3.897 -1.850 1.00 98.38 82 ASP A O 1
ATOM 684 N N . ARG A 1 83 ? -10.687 2.258 -0.468 1.00 97.44 83 ARG A N 1
ATOM 685 C CA . ARG A 1 83 ? -9.243 2.562 -0.574 1.00 97.44 83 ARG A CA 1
ATOM 686 C C . ARG A 1 83 ? -8.707 2.239 -1.958 1.00 97.44 83 ARG A C 1
ATOM 688 O O . ARG A 1 83 ? -8.017 3.071 -2.545 1.00 97.44 83 ARG A O 1
ATOM 695 N N . ASN A 1 84 ? -9.033 1.060 -2.478 1.00 97.94 84 ASN A N 1
ATOM 696 C CA . ASN A 1 84 ? -8.599 0.623 -3.801 1.00 97.94 84 ASN A CA 1
ATOM 697 C C . ASN A 1 84 ? -9.186 1.524 -4.893 1.00 97.94 84 ASN A C 1
ATOM 699 O O . ASN A 1 84 ? -8.458 1.961 -5.784 1.00 97.94 84 ASN A O 1
ATOM 703 N N . ASP A 1 85 ? -10.455 1.911 -4.770 1.00 98.06 85 ASP A N 1
ATOM 704 C CA . ASP A 1 85 ? -11.092 2.855 -5.690 1.00 98.06 85 ASP A CA 1
ATOM 705 C C . ASP A 1 85 ? -10.467 4.252 -5.612 1.00 98.06 85 ASP A C 1
ATOM 707 O O . ASP A 1 85 ? -10.158 4.857 -6.645 1.00 98.06 85 ASP A O 1
ATOM 711 N N . ALA A 1 86 ? -10.211 4.764 -4.404 1.00 97.75 86 ALA A N 1
ATOM 712 C CA . ALA A 1 86 ? -9.498 6.026 -4.216 1.00 97.75 86 ALA A CA 1
ATOM 713 C C . ALA A 1 86 ? -8.080 5.967 -4.793 1.00 97.75 86 ALA A C 1
ATOM 715 O O . ALA A 1 86 ? -7.586 6.957 -5.336 1.00 97.75 86 ALA A O 1
ATOM 716 N N . PHE A 1 87 ? -7.431 4.807 -4.733 1.00 96.12 87 PHE A N 1
ATOM 717 C CA . PHE A 1 87 ? -6.134 4.596 -5.347 1.00 96.12 87 PHE A CA 1
ATOM 718 C C . PHE A 1 87 ? -6.212 4.650 -6.865 1.00 96.12 87 PHE A C 1
ATOM 720 O O . PHE A 1 87 ? -5.455 5.405 -7.476 1.00 96.12 87 PHE A O 1
ATOM 727 N N . LEU A 1 88 ? -7.115 3.894 -7.485 1.00 97.19 88 LEU A N 1
ATOM 728 C CA . LEU A 1 88 ? -7.247 3.823 -8.941 1.00 97.19 88 LEU A CA 1
ATOM 729 C C . LEU A 1 88 ? -7.687 5.169 -9.530 1.00 97.19 88 LEU A C 1
ATOM 731 O O . LEU A 1 88 ? -7.099 5.676 -10.487 1.00 97.19 88 LEU A O 1
ATOM 735 N N . THR A 1 89 ? -8.681 5.806 -8.917 1.00 96.19 89 THR A N 1
ATOM 736 C CA . THR A 1 89 ? -9.314 7.016 -9.461 1.00 96.19 89 THR A CA 1
ATOM 737 C C . THR A 1 89 ? -8.647 8.306 -8.986 1.00 96.19 89 THR A C 1
ATOM 739 O O . THR A 1 89 ? -8.600 9.292 -9.720 1.00 96.19 89 THR A O 1
ATOM 742 N N . GLY A 1 90 ? -8.082 8.303 -7.778 1.00 96.75 90 GLY A N 1
ATOM 743 C CA . GLY A 1 90 ? -7.651 9.502 -7.065 1.00 96.75 90 GLY A CA 1
ATOM 744 C C . GLY A 1 90 ? -8.788 10.188 -6.304 1.00 96.75 90 GLY A C 1
ATOM 745 O O . GLY A 1 90 ? -8.519 11.137 -5.573 1.00 96.75 90 GLY A O 1
ATOM 746 N N . TYR A 1 91 ? -10.039 9.742 -6.440 1.00 97.19 91 TYR A N 1
ATOM 747 C CA . TYR A 1 91 ? -11.191 10.359 -5.791 1.00 97.19 91 TYR A CA 1
ATOM 748 C C . TYR A 1 91 ? -11.367 9.838 -4.362 1.00 97.19 91 TYR A C 1
ATOM 750 O O . TYR A 1 91 ? -11.603 8.658 -4.142 1.00 97.19 91 TYR A O 1
ATOM 758 N N . ILE A 1 92 ? -11.275 10.724 -3.369 1.00 96.94 92 ILE A N 1
ATOM 759 C CA . ILE A 1 92 ? -11.180 10.332 -1.947 1.00 96.94 92 ILE A CA 1
ATOM 760 C C . ILE A 1 92 ? -12.485 10.483 -1.163 1.00 96.94 92 ILE A C 1
ATOM 762 O O . ILE A 1 92 ? -12.516 10.221 0.040 1.00 96.94 92 ILE A O 1
ATOM 766 N N . LYS A 1 93 ? -13.560 10.978 -1.790 1.00 96.00 93 LYS A N 1
ATOM 767 C CA . LYS A 1 93 ? -14.781 11.346 -1.057 1.00 96.00 93 LYS A CA 1
ATOM 768 C C . LYS A 1 93 ? -15.434 10.135 -0.402 1.00 96.00 93 LYS A C 1
ATOM 770 O O . LYS A 1 93 ? -15.857 10.242 0.746 1.00 96.00 93 LYS A O 1
ATOM 775 N N . ASP A 1 94 ? -15.522 9.016 -1.108 1.00 96.75 94 ASP A N 1
ATOM 776 C CA . ASP A 1 94 ? -16.144 7.804 -0.573 1.00 96.75 94 ASP A CA 1
ATOM 777 C C . ASP A 1 94 ? -15.298 7.215 0.561 1.00 96.75 94 ASP A C 1
ATOM 779 O O . ASP A 1 94 ? -15.804 7.059 1.673 1.00 96.75 94 ASP A O 1
ATOM 783 N N . LEU A 1 95 ? -13.977 7.139 0.363 1.00 97.81 95 LEU A N 1
ATOM 784 C CA . LEU A 1 95 ? -13.027 6.764 1.411 1.00 97.81 95 LEU A CA 1
ATOM 785 C C . LEU A 1 95 ? -13.121 7.653 2.664 1.00 97.81 95 LEU A C 1
ATOM 787 O O . LEU A 1 95 ? -13.006 7.163 3.784 1.00 97.81 95 LEU A O 1
ATOM 791 N N . SER A 1 96 ? -13.352 8.961 2.517 1.00 97.12 96 SER A N 1
ATOM 792 C CA . SER A 1 96 ? -13.424 9.871 3.670 1.00 97.12 96 SER A CA 1
ATOM 793 C C . SER A 1 96 ? -14.576 9.562 4.638 1.00 97.12 96 SER A C 1
ATOM 795 O O . SER A 1 96 ? -14.488 9.918 5.810 1.00 97.12 96 SER A O 1
ATOM 797 N N . LYS A 1 97 ? -15.629 8.859 4.190 1.00 97.06 97 LYS A N 1
ATOM 798 C CA . LYS A 1 97 ? -16.822 8.537 4.998 1.00 97.06 97 LYS A CA 1
ATOM 799 C C . LYS A 1 97 ? -16.547 7.561 6.141 1.00 97.06 97 LYS A C 1
ATOM 801 O O . LYS A 1 97 ? -17.310 7.533 7.100 1.00 97.06 97 LYS A O 1
ATOM 806 N N . PHE A 1 98 ? -15.475 6.775 6.053 1.00 98.06 98 PHE A N 1
ATOM 807 C CA . PHE A 1 98 ? -15.087 5.826 7.100 1.00 98.06 98 PHE A CA 1
ATOM 808 C C . PHE A 1 98 ? -14.385 6.495 8.283 1.00 98.06 98 PHE A C 1
ATOM 810 O O . PHE A 1 98 ? -14.144 5.841 9.296 1.00 98.06 98 PHE A O 1
ATOM 817 N N . TYR A 1 99 ? -14.032 7.776 8.162 1.00 97.88 99 TYR A N 1
ATOM 818 C CA . TYR A 1 99 ? -13.191 8.487 9.113 1.00 97.88 99 TYR A CA 1
ATOM 819 C C . TYR A 1 99 ? -13.933 9.670 9.725 1.00 97.88 99 TYR A C 1
ATOM 821 O O . TYR A 1 99 ? -14.589 10.457 9.046 1.00 97.88 99 TYR A O 1
ATOM 829 N N . ASN A 1 100 ? -13.725 9.872 11.020 1.00 95.75 100 ASN A N 1
ATOM 830 C CA . ASN A 1 100 ? -14.113 11.093 11.704 1.00 95.75 100 ASN A CA 1
ATOM 831 C C . ASN A 1 100 ? -13.000 12.146 11.610 1.00 95.75 100 ASN A C 1
ATOM 833 O O . ASN A 1 100 ? -12.052 12.129 12.397 1.00 95.75 100 ASN A O 1
ATOM 837 N N . LEU A 1 101 ? -13.092 13.060 10.642 1.00 95.25 101 LEU A N 1
ATOM 838 C CA . LEU A 1 101 ? -12.031 14.043 10.362 1.00 95.25 101 LEU A CA 1
ATOM 839 C C . LEU A 1 101 ? -11.926 15.182 11.395 1.00 95.25 101 LEU A C 1
ATOM 841 O O . LEU A 1 101 ? -11.069 16.060 11.271 1.00 95.25 101 LEU A O 1
ATOM 845 N N . THR A 1 102 ? -12.780 15.172 12.421 1.00 96.06 102 THR A N 1
ATOM 846 C CA . THR A 1 102 ? -12.689 16.098 13.561 1.00 96.06 102 THR A CA 1
ATOM 847 C C . THR A 1 102 ? -11.821 15.547 14.699 1.00 96.06 102 THR A C 1
ATOM 849 O O . THR A 1 102 ? -11.377 16.313 15.554 1.00 96.06 102 THR A O 1
ATOM 852 N N . HIS A 1 103 ? -11.516 14.242 14.686 1.00 95.44 103 HIS A N 1
ATOM 853 C CA . HIS A 1 103 ? -10.704 13.569 15.698 1.00 95.44 103 HIS A CA 1
ATOM 854 C C . HIS A 1 103 ? -9.289 13.270 15.199 1.00 95.44 103 HIS A C 1
ATOM 856 O O . HIS A 1 103 ? -9.088 12.628 14.172 1.00 95.44 103 HIS A O 1
ATOM 862 N N . THR A 1 104 ? -8.287 13.655 15.990 1.00 94.75 104 THR A N 1
ATOM 863 C CA . THR A 1 104 ? -6.868 13.610 15.605 1.00 94.75 104 THR A CA 1
ATOM 864 C C . THR A 1 104 ? -6.382 12.237 15.130 1.00 94.75 104 THR A C 1
ATOM 866 O O . THR A 1 104 ? -5.688 12.165 14.119 1.00 94.75 104 THR A O 1
ATOM 869 N N . ASN A 1 105 ? -6.733 11.147 15.825 1.00 95.44 105 ASN A N 1
ATOM 870 C CA . ASN A 1 105 ? -6.267 9.794 15.476 1.00 95.44 105 ASN A CA 1
ATOM 871 C C . ASN A 1 105 ? -6.858 9.302 14.146 1.00 95.44 105 ASN A C 1
ATOM 873 O O . ASN A 1 105 ? -6.148 8.738 13.308 1.00 95.44 105 ASN A O 1
ATOM 877 N N . SER A 1 106 ? -8.142 9.576 13.939 1.00 97.44 106 SER A N 1
ATOM 878 C CA . SER A 1 106 ? -8.866 9.242 12.720 1.00 97.44 106 SER A CA 1
ATOM 879 C C . SER A 1 106 ? -8.328 10.051 11.538 1.00 97.44 106 SER A C 1
ATOM 881 O O . SER A 1 106 ? -7.920 9.479 10.528 1.00 97.44 106 SER A O 1
ATOM 883 N N . THR A 1 107 ? -8.187 11.370 11.705 1.00 96.75 107 THR A N 1
ATOM 884 C CA . THR A 1 107 ? -7.584 12.261 10.703 1.00 96.75 107 THR A CA 1
ATOM 885 C C . THR A 1 107 ? -6.157 11.848 10.355 1.00 96.75 107 THR A C 1
ATOM 887 O O . THR A 1 107 ? -5.775 11.869 9.187 1.00 96.75 107 THR A O 1
ATOM 890 N N . TYR A 1 108 ? -5.355 11.440 11.342 1.00 95.25 108 TYR A N 1
ATOM 891 C CA . TYR A 1 108 ? -4.012 10.922 11.094 1.00 95.25 108 TYR A CA 1
ATOM 892 C C . TYR A 1 108 ? -4.045 9.653 10.235 1.00 95.25 108 TYR A C 1
ATOM 894 O O . TYR A 1 108 ? -3.311 9.570 9.254 1.00 95.25 108 TYR A O 1
ATOM 902 N N . SER A 1 109 ? -4.916 8.700 10.575 1.00 95.69 109 SER A N 1
ATOM 903 C CA . SER A 1 109 ? -5.062 7.430 9.851 1.00 95.69 109 SER A CA 1
ATOM 904 C C . SER A 1 109 ? -5.524 7.654 8.408 1.00 95.69 109 SER A C 1
ATOM 906 O O . SER A 1 109 ? -4.977 7.058 7.484 1.00 95.69 109 SER A O 1
ATOM 908 N N . PHE A 1 110 ? -6.473 8.572 8.202 1.00 96.81 110 PHE A N 1
ATOM 909 C CA . PHE A 1 110 ? -6.924 8.983 6.873 1.00 96.81 110 PHE A CA 1
ATOM 910 C C . PHE A 1 110 ? -5.786 9.602 6.059 1.00 96.81 110 PHE A C 1
ATOM 912 O O . PHE A 1 110 ? -5.490 9.160 4.953 1.00 96.81 110 PHE A O 1
ATOM 919 N N . ASN A 1 111 ? -5.090 10.588 6.631 1.00 94.75 111 ASN A N 1
ATOM 920 C CA . ASN A 1 111 ? -3.981 11.253 5.954 1.00 94.75 111 ASN A CA 1
ATOM 921 C C . ASN A 1 111 ? -2.829 10.287 5.650 1.00 94.75 111 ASN A C 1
ATOM 923 O O . ASN A 1 111 ? -2.156 10.456 4.639 1.00 94.75 111 ASN A O 1
ATOM 927 N N . ASN A 1 112 ? -2.582 9.289 6.501 1.00 93.31 112 ASN A N 1
ATOM 928 C CA . ASN A 1 112 ? -1.576 8.263 6.242 1.00 93.31 112 ASN A CA 1
ATOM 929 C C . ASN A 1 112 ? -1.906 7.455 4.979 1.00 93.31 112 ASN A C 1
ATOM 931 O O . ASN A 1 112 ? -1.041 7.282 4.122 1.00 93.31 112 ASN A O 1
ATOM 935 N N . GLU A 1 113 ? -3.170 7.055 4.823 1.00 94.88 113 GLU A N 1
ATOM 936 C CA . GLU A 1 113 ? -3.640 6.363 3.622 1.00 94.88 113 GLU A CA 1
ATOM 937 C C . GLU A 1 113 ? -3.541 7.252 2.375 1.00 94.88 113 GLU A C 1
ATOM 939 O O . GLU A 1 113 ? -3.030 6.823 1.343 1.00 94.88 113 GLU A O 1
ATOM 944 N N . LEU A 1 114 ? -3.925 8.531 2.472 1.00 95.62 114 LEU A N 1
ATOM 945 C CA . LEU A 1 114 ? -3.806 9.463 1.344 1.00 95.62 114 LEU A CA 1
ATOM 946 C C . LEU A 1 114 ? -2.359 9.640 0.875 1.00 95.62 114 LEU A C 1
ATOM 948 O O . LEU A 1 114 ? -2.102 9.716 -0.326 1.00 95.62 114 LEU A O 1
ATOM 952 N N . LYS A 1 115 ? -1.400 9.676 1.805 1.00 93.81 115 LYS A N 1
ATOM 953 C CA . LYS A 1 115 ? 0.029 9.748 1.471 1.00 93.81 115 LYS A CA 1
ATOM 954 C C . LYS A 1 115 ? 0.515 8.497 0.756 1.00 93.81 115 LYS A C 1
ATOM 956 O O . LYS A 1 115 ? 1.278 8.609 -0.202 1.00 93.81 115 LYS A O 1
ATOM 961 N N . ARG A 1 116 ? 0.084 7.322 1.221 1.00 93.38 116 ARG A N 1
ATOM 962 C CA . ARG A 1 116 ? 0.377 6.037 0.582 1.00 93.38 116 ARG A CA 1
ATOM 963 C C . ARG A 1 116 ? -0.162 6.008 -0.847 1.00 93.38 116 ARG A C 1
ATOM 965 O O . ARG A 1 116 ? 0.605 5.749 -1.772 1.00 93.38 116 ARG A O 1
ATOM 972 N N . ILE A 1 117 ? -1.437 6.354 -1.031 1.00 95.25 117 ILE A N 1
ATOM 973 C CA . ILE A 1 117 ? -2.076 6.414 -2.350 1.00 95.25 117 ILE A CA 1
ATOM 974 C C . ILE A 1 117 ? -1.344 7.402 -3.267 1.00 95.25 117 ILE A C 1
ATOM 976 O O . ILE A 1 117 ? -0.991 7.055 -4.393 1.00 95.25 117 ILE A O 1
ATOM 980 N N . ALA A 1 118 ? -1.082 8.622 -2.792 1.00 95.19 118 ALA A N 1
ATOM 981 C CA . ALA A 1 118 ? -0.401 9.646 -3.579 1.00 95.19 118 ALA A CA 1
ATOM 982 C C . ALA A 1 118 ? 0.999 9.196 -4.020 1.00 95.19 118 ALA A C 1
ATOM 984 O O . ALA A 1 118 ? 1.332 9.321 -5.196 1.00 95.19 118 ALA A O 1
ATOM 985 N N . TYR A 1 119 ? 1.788 8.619 -3.105 1.00 94.12 119 TYR A N 1
ATOM 986 C CA . TYR A 1 119 ? 3.116 8.095 -3.427 1.00 94.12 119 TYR A CA 1
ATOM 987 C C . TYR A 1 119 ? 3.050 7.039 -4.528 1.00 94.12 119 TYR A C 1
ATOM 989 O O . TYR A 1 119 ? 3.822 7.099 -5.479 1.00 94.12 119 TYR A O 1
ATOM 997 N N . LEU A 1 120 ? 2.143 6.068 -4.407 1.00 93.75 120 LEU A N 1
ATOM 998 C CA . LEU A 1 120 ? 2.090 4.949 -5.342 1.00 93.75 120 LEU A CA 1
ATOM 999 C C . LEU A 1 120 ? 1.572 5.363 -6.719 1.00 93.75 120 LEU A C 1
ATOM 1001 O O . LEU A 1 120 ? 2.101 4.910 -7.733 1.00 93.75 120 LEU A O 1
ATOM 1005 N N . ARG A 1 121 ? 0.593 6.272 -6.760 1.00 95.75 121 ARG A N 1
ATOM 1006 C CA . ARG A 1 121 ? 0.121 6.900 -8.000 1.00 95.75 121 ARG A CA 1
ATOM 1007 C C . ARG A 1 121 ? 1.250 7.651 -8.704 1.00 95.75 121 ARG A C 1
ATOM 1009 O O . ARG A 1 121 ? 1.440 7.484 -9.906 1.00 95.75 121 ARG A O 1
ATOM 1016 N N . ASP A 1 122 ? 2.023 8.431 -7.956 1.00 95.00 122 ASP A N 1
ATOM 1017 C CA . ASP A 1 122 ? 3.168 9.165 -8.491 1.00 95.00 122 ASP A CA 1
ATOM 1018 C C . ASP A 1 122 ? 4.306 8.231 -8.944 1.00 95.00 122 ASP A C 1
ATOM 1020 O O . ASP A 1 122 ? 4.859 8.415 -10.028 1.00 95.00 122 ASP A O 1
ATOM 1024 N N . TRP A 1 123 ? 4.620 7.191 -8.165 1.00 93.81 123 TRP A N 1
ATOM 1025 C CA . TRP A 1 123 ? 5.615 6.178 -8.534 1.00 93.81 123 TRP A CA 1
ATOM 1026 C C . TRP A 1 123 ? 5.249 5.488 -9.854 1.00 93.81 123 TRP A C 1
ATOM 1028 O O . TRP A 1 123 ? 6.123 5.295 -10.707 1.00 93.81 123 TRP A O 1
ATOM 1038 N N . ALA A 1 124 ? 3.965 5.162 -10.031 1.00 95.31 124 ALA A N 1
ATOM 1039 C CA . ALA A 1 124 ? 3.465 4.509 -11.230 1.00 95.31 124 ALA A CA 1
ATOM 1040 C C . ALA A 1 124 ? 3.509 5.441 -12.443 1.00 95.31 124 ALA A C 1
ATOM 1042 O O . ALA A 1 124 ? 4.078 5.076 -13.476 1.00 95.31 124 ALA A O 1
ATOM 1043 N N . ILE A 1 125 ? 2.991 6.671 -12.315 1.00 95.81 125 ILE A N 1
ATOM 1044 C CA . ILE A 1 125 ? 2.952 7.592 -13.453 1.00 95.81 125 ILE A CA 1
ATOM 1045 C C . ILE A 1 125 ? 4.357 7.958 -13.929 1.00 95.81 125 ILE A C 1
ATOM 1047 O O . ILE A 1 125 ? 4.573 7.977 -15.136 1.00 95.81 125 ILE A O 1
AT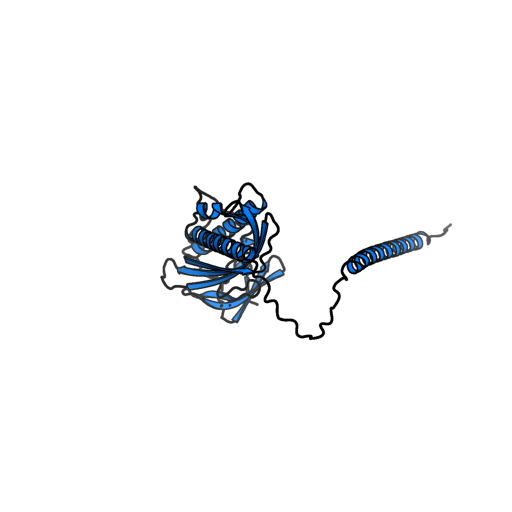OM 1051 N N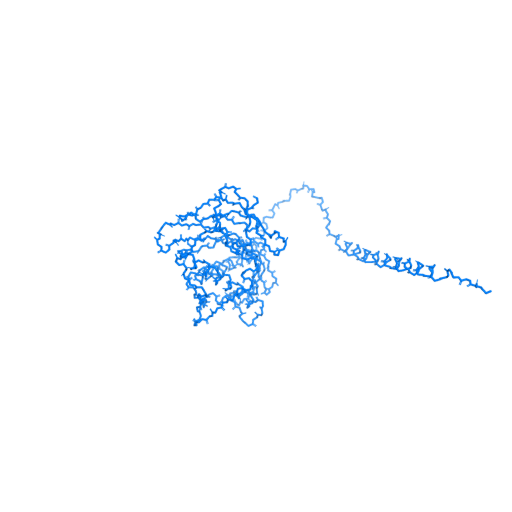 . GLU A 1 126 ? 5.335 8.156 -13.031 1.00 94.12 126 GLU A N 1
ATOM 1052 C CA . GLU A 1 126 ? 6.733 8.428 -13.410 1.00 94.12 126 GLU A CA 1
ATOM 1053 C C . GLU A 1 126 ? 7.305 7.336 -14.328 1.00 94.12 126 GLU A C 1
ATOM 1055 O O . GLU A 1 126 ? 8.098 7.648 -15.212 1.00 94.12 126 GLU A O 1
ATOM 1060 N N . ARG A 1 127 ? 6.872 6.081 -14.165 1.00 93.00 127 ARG A N 1
ATOM 1061 C CA . ARG A 1 127 ? 7.354 4.909 -14.920 1.00 93.00 127 ARG A CA 1
ATOM 1062 C C . ARG A 1 127 ? 6.467 4.529 -16.103 1.00 93.00 127 ARG A C 1
ATOM 1064 O O . ARG A 1 127 ? 6.768 3.574 -16.811 1.00 93.00 127 ARG A O 1
ATOM 1071 N N . GLY A 1 128 ? 5.374 5.258 -16.323 1.00 94.88 128 GLY A N 1
ATOM 1072 C CA . GLY A 1 128 ? 4.370 4.884 -17.317 1.00 94.88 128 GLY A CA 1
ATOM 1073 C C . GLY A 1 128 ? 3.629 3.595 -16.955 1.00 94.88 128 GLY A C 1
ATOM 1074 O O . GLY A 1 128 ? 3.142 2.915 -17.851 1.00 94.88 128 GLY A O 1
ATOM 1075 N N . VAL A 1 129 ? 3.563 3.258 -15.667 1.00 96.19 129 VAL A N 1
ATOM 1076 C CA . VAL A 1 129 ? 2.764 2.152 -15.137 1.00 96.19 129 VAL A CA 1
ATOM 1077 C C . VAL A 1 129 ? 1.326 2.628 -14.946 1.00 96.19 129 VAL A C 1
ATOM 1079 O O . VAL A 1 129 ? 1.079 3.715 -14.421 1.00 96.19 129 VAL A O 1
ATOM 1082 N N . ILE A 1 130 ? 0.372 1.798 -15.355 1.00 96.50 130 ILE A N 1
ATOM 1083 C CA . ILE A 1 130 ? -1.062 2.022 -15.185 1.00 96.50 130 ILE A CA 1
ATOM 1084 C C . ILE A 1 130 ? -1.617 0.844 -14.392 1.00 96.50 130 ILE A C 1
ATOM 1086 O O . ILE A 1 130 ? -1.651 -0.278 -14.893 1.00 96.50 130 ILE A O 1
ATOM 1090 N N . PHE A 1 131 ? -2.064 1.097 -13.162 1.00 97.69 131 PHE A N 1
ATOM 1091 C CA . PHE A 1 131 ? -2.781 0.090 -12.382 1.00 97.69 131 PHE A CA 1
ATOM 1092 C C . PHE A 1 131 ? -4.144 -0.183 -13.021 1.00 97.69 131 PHE A C 1
ATOM 1094 O O . PHE A 1 131 ? -4.936 0.738 -13.220 1.00 97.69 131 PHE A O 1
ATOM 1101 N N . THR A 1 132 ? -4.405 -1.444 -13.351 1.00 97.56 132 THR A N 1
ATOM 1102 C CA . THR A 1 132 ? -5.660 -1.900 -13.964 1.00 97.56 132 THR A CA 1
ATOM 1103 C C . THR A 1 132 ? -6.653 -2.385 -12.916 1.00 97.56 132 THR A C 1
ATOM 1105 O O . THR A 1 132 ? -7.856 -2.191 -13.078 1.00 97.56 132 THR A O 1
ATOM 1108 N N . SER A 1 133 ? -6.162 -2.968 -11.821 1.00 98.06 133 SER A N 1
ATOM 1109 C CA . SER A 1 133 ? -6.974 -3.342 -10.663 1.00 98.06 133 SER A CA 1
ATOM 1110 C C . SER A 1 133 ? -6.132 -3.413 -9.396 1.00 98.06 133 SER A C 1
ATOM 1112 O O . SER A 1 133 ? -4.957 -3.782 -9.451 1.00 98.06 133 SER A O 1
ATOM 1114 N N . ILE A 1 134 ? -6.763 -3.147 -8.255 1.00 97.69 134 ILE A N 1
ATOM 1115 C CA . ILE A 1 134 ? -6.186 -3.372 -6.930 1.00 97.69 134 ILE A CA 1
ATOM 1116 C C . ILE A 1 134 ? -7.208 -4.158 -6.118 1.00 97.69 134 ILE A C 1
ATOM 1118 O O . ILE A 1 134 ? -8.368 -3.754 -6.035 1.00 97.69 134 ILE A O 1
ATOM 1122 N N . THR A 1 135 ? -6.787 -5.283 -5.544 1.00 97.44 135 THR A N 1
ATOM 1123 C CA . THR A 1 135 ? -7.665 -6.154 -4.756 1.00 97.44 135 THR A CA 1
ATOM 1124 C C . THR A 1 135 ? -7.074 -6.375 -3.376 1.00 97.44 135 THR A C 1
ATOM 1126 O O . THR A 1 135 ? -5.940 -6.830 -3.254 1.00 97.44 135 THR A O 1
ATOM 1129 N N . SER A 1 136 ? -7.863 -6.114 -2.337 1.00 97.06 136 SER A N 1
ATOM 1130 C CA . SER A 1 136 ? -7.463 -6.316 -0.944 1.00 97.06 136 SER A CA 1
ATOM 1131 C C . SER A 1 136 ? -8.273 -7.446 -0.329 1.00 97.06 136 SER A C 1
ATOM 1133 O O . SER A 1 136 ? -9.482 -7.327 -0.141 1.00 97.06 136 SER A O 1
ATOM 1135 N N . ASN A 1 137 ? -7.600 -8.545 0.003 1.00 96.06 137 ASN A N 1
ATOM 1136 C CA . ASN A 1 137 ? -8.198 -9.657 0.733 1.00 96.06 137 ASN A CA 1
ATOM 1137 C C . ASN A 1 137 ? -7.850 -9.520 2.213 1.00 96.06 137 ASN A C 1
ATOM 1139 O O . ASN A 1 137 ? -6.685 -9.659 2.585 1.00 96.06 137 ASN A O 1
ATOM 1143 N N . VAL A 1 138 ? -8.852 -9.246 3.050 1.00 95.69 138 VAL A N 1
ATOM 1144 C CA . VAL A 1 138 ? -8.638 -8.891 4.457 1.00 95.69 138 VAL A CA 1
ATOM 1145 C C . VAL A 1 138 ? -9.174 -9.972 5.389 1.00 95.69 138 VAL A C 1
ATOM 1147 O O . VAL A 1 138 ? -10.334 -10.365 5.312 1.00 95.69 138 VAL A O 1
ATOM 1150 N N . THR A 1 139 ? -8.330 -10.436 6.311 1.00 93.88 139 THR A N 1
ATOM 1151 C CA . THR A 1 139 ? -8.719 -11.375 7.373 1.00 93.88 139 THR A CA 1
ATOM 1152 C C . THR A 1 139 ? -8.626 -10.702 8.737 1.00 93.88 139 THR A C 1
ATOM 1154 O O . THR A 1 139 ? -7.539 -10.314 9.167 1.00 93.88 139 THR A O 1
ATOM 1157 N N . ILE A 1 140 ? -9.751 -10.602 9.451 1.00 94.12 140 ILE A N 1
ATOM 1158 C CA . ILE A 1 140 ? -9.792 -10.072 10.820 1.00 94.12 140 ILE A CA 1
ATOM 1159 C C . ILE A 1 140 ? -9.301 -11.135 11.810 1.00 94.12 140 ILE A C 1
ATOM 1161 O O . ILE A 1 140 ? -9.648 -12.311 11.721 1.00 94.12 140 ILE A O 1
ATOM 1165 N N . LYS A 1 141 ? -8.478 -10.715 12.773 1.00 93.25 141 LYS A N 1
ATOM 1166 C CA . LYS A 1 141 ? -7.912 -11.550 13.835 1.00 93.25 141 LYS A CA 1
ATOM 1167 C C . LYS A 1 141 ? -7.981 -10.825 15.174 1.00 93.25 141 LYS A C 1
ATOM 1169 O O . LYS A 1 141 ? -7.752 -9.620 15.259 1.00 93.25 141 LYS A O 1
ATOM 1174 N N . ASN A 1 142 ? -8.179 -11.583 16.251 1.00 91.50 142 ASN A N 1
ATOM 1175 C CA . ASN A 1 142 ? -8.128 -11.082 17.630 1.00 91.50 142 ASN A CA 1
ATOM 1176 C C . ASN A 1 142 ? -9.082 -9.903 17.901 1.00 91.50 142 ASN A C 1
ATOM 1178 O O . ASN A 1 142 ? -8.663 -8.916 18.509 1.00 91.50 142 ASN A O 1
ATOM 1182 N N . LEU A 1 143 ? -10.337 -9.997 17.450 1.00 94.38 143 LEU A N 1
ATOM 1183 C CA . LEU A 1 143 ? -11.351 -8.982 17.730 1.00 94.38 143 LEU A CA 1
ATOM 1184 C C . LEU A 1 143 ? -11.649 -8.912 19.229 1.00 94.38 143 LEU A C 1
ATOM 1186 O O . LEU A 1 143 ? -11.941 -9.918 19.875 1.00 94.38 143 LEU A O 1
ATOM 1190 N N . LYS A 1 144 ? -11.561 -7.700 19.776 1.00 94.50 144 LYS A N 1
ATOM 1191 C CA . LYS A 1 144 ? -11.841 -7.377 21.173 1.00 94.50 144 LYS A CA 1
ATOM 1192 C C . LYS A 1 144 ? -12.877 -6.273 21.247 1.00 94.50 144 LYS A C 1
ATOM 1194 O O . LYS A 1 144 ? -12.672 -5.186 20.709 1.00 94.50 144 LYS A O 1
ATOM 1199 N N . ASP A 1 145 ? -13.962 -6.560 21.949 1.00 94.50 145 ASP A N 1
ATOM 1200 C CA . ASP A 1 145 ? -14.974 -5.576 22.303 1.00 94.50 145 ASP A CA 1
ATOM 1201 C C . ASP A 1 145 ? -14.589 -4.885 23.620 1.00 94.50 145 ASP A C 1
ATOM 1203 O O . ASP A 1 145 ? -14.407 -5.557 24.636 1.00 94.50 145 ASP A O 1
ATOM 1207 N N . ASN A 1 146 ? -14.454 -3.557 23.597 1.00 94.12 146 ASN A N 1
ATOM 1208 C CA . ASN A 1 146 ? -14.083 -2.739 24.754 1.00 94.12 146 ASN A CA 1
ATOM 1209 C C . ASN A 1 146 ? -15.232 -1.821 25.214 1.00 94.12 146 ASN A C 1
ATOM 1211 O O . ASN A 1 146 ? -14.989 -0.824 25.892 1.00 94.12 146 ASN A O 1
ATOM 1215 N N . GLY A 1 147 ? -16.479 -2.131 24.845 1.00 91.94 147 GLY A N 1
ATOM 1216 C CA . GLY A 1 147 ? -17.642 -1.289 25.125 1.00 91.94 147 GLY A CA 1
ATOM 1217 C C . GLY A 1 147 ? -17.919 -0.349 23.959 1.00 91.94 147 GLY A C 1
ATOM 1218 O O . GLY A 1 147 ? -18.598 -0.749 23.016 1.00 91.94 147 GLY A O 1
ATOM 1219 N N . ASP A 1 148 ? -17.376 0.866 24.002 1.00 93.81 148 ASP A N 1
ATOM 1220 C CA . ASP A 1 148 ? -17.617 1.895 22.975 1.00 93.81 148 ASP A CA 1
ATOM 1221 C C . ASP A 1 148 ? -16.757 1.703 21.717 1.00 93.81 148 ASP A C 1
ATOM 1223 O O . ASP A 1 148 ? -17.092 2.198 20.641 1.00 93.81 148 ASP A O 1
ATOM 1227 N N . THR A 1 149 ? -15.663 0.946 21.830 1.00 96.31 149 THR A N 1
ATOM 1228 C CA . THR A 1 149 ? -14.743 0.674 20.722 1.00 96.31 149 THR A CA 1
ATOM 1229 C C . THR A 1 149 ? -14.518 -0.815 20.518 1.00 96.31 149 THR A C 1
ATOM 1231 O O . THR A 1 149 ? -14.648 -1.626 21.441 1.00 96.31 149 THR A O 1
ATOM 1234 N N . ILE A 1 150 ? -14.144 -1.184 19.295 1.00 96.50 150 ILE A N 1
ATOM 1235 C CA . ILE A 1 150 ? -13.627 -2.515 18.978 1.00 96.50 150 ILE A CA 1
ATOM 1236 C C . ILE A 1 150 ? -12.203 -2.409 18.461 1.00 96.50 150 ILE A C 1
ATOM 1238 O O . ILE A 1 150 ? -11.894 -1.528 17.665 1.00 96.50 150 ILE A O 1
ATOM 1242 N N . THR A 1 151 ? -11.337 -3.315 18.904 1.00 97.50 151 THR A N 1
ATOM 1243 C CA . THR A 1 151 ? -9.950 -3.386 18.440 1.00 97.50 151 THR A CA 1
ATOM 1244 C C . THR A 1 151 ? -9.651 -4.752 17.859 1.00 97.50 151 THR A C 1
ATOM 1246 O O . THR A 1 151 ? -10.098 -5.772 18.380 1.00 97.50 151 THR A O 1
ATOM 1249 N N . PHE A 1 152 ? -8.903 -4.790 16.763 1.00 96.44 152 PHE A N 1
ATOM 1250 C CA . PHE A 1 152 ? -8.531 -6.039 16.107 1.00 96.44 152 PHE A CA 1
ATOM 1251 C C . PHE A 1 152 ? -7.269 -5.871 15.269 1.00 96.44 152 PHE A C 1
ATOM 1253 O O . PHE A 1 152 ? -6.815 -4.760 14.988 1.00 96.44 152 PHE A O 1
ATOM 1260 N N . LYS A 1 153 ? -6.693 -7.006 14.880 1.00 96.31 153 LYS A N 1
ATOM 1261 C CA . LYS A 1 153 ? -5.713 -7.065 13.802 1.00 96.31 153 LYS A CA 1
ATOM 1262 C C . LYS A 1 153 ? -6.420 -7.398 12.499 1.00 96.31 153 LYS A C 1
ATOM 1264 O O . LYS A 1 153 ? -7.356 -8.193 12.514 1.00 96.31 153 LYS A O 1
ATOM 1269 N N . ALA A 1 154 ? -5.959 -6.836 11.395 1.00 95.38 154 ALA A N 1
ATOM 1270 C CA . ALA A 1 154 ? -6.390 -7.265 10.076 1.00 95.38 154 ALA A CA 1
ATOM 1271 C C . ALA A 1 154 ? -5.164 -7.565 9.219 1.00 95.38 154 ALA A C 1
ATOM 1273 O O . ALA A 1 154 ? -4.277 -6.723 9.098 1.00 95.38 154 ALA A O 1
ATOM 1274 N N . ASP A 1 155 ? -5.115 -8.772 8.668 1.00 93.69 155 ASP A N 1
ATOM 1275 C CA . ASP A 1 155 ? -4.088 -9.161 7.710 1.00 93.69 155 ASP A CA 1
ATOM 1276 C C . ASP A 1 155 ? -4.660 -8.920 6.312 1.00 93.69 155 ASP A C 1
ATOM 1278 O O . ASP A 1 155 ? -5.610 -9.593 5.906 1.00 93.69 155 ASP A O 1
ATOM 1282 N N . GLU A 1 156 ? -4.116 -7.931 5.614 1.00 94.62 156 GLU A N 1
ATOM 1283 C CA . GLU A 1 156 ? -4.448 -7.590 4.235 1.00 94.62 156 GLU A CA 1
ATOM 1284 C C . GLU A 1 156 ? -3.413 -8.218 3.298 1.00 94.62 156 GLU A C 1
ATOM 1286 O O . GLU A 1 156 ? -2.221 -7.956 3.437 1.00 94.62 156 GLU A O 1
ATOM 1291 N N . ASN A 1 157 ? -3.864 -8.986 2.307 1.00 94.00 157 ASN A N 1
ATOM 1292 C CA . ASN A 1 157 ? -3.082 -9.262 1.102 1.00 94.00 157 ASN A CA 1
ATOM 1293 C C . ASN A 1 157 ? -3.603 -8.373 -0.032 1.00 94.00 157 ASN A C 1
ATOM 1295 O O . ASN A 1 157 ? -4.725 -8.575 -0.505 1.00 94.00 157 ASN A O 1
ATOM 1299 N N . CYS A 1 158 ? -2.793 -7.397 -0.435 1.00 94.38 158 CYS A N 1
ATOM 1300 C CA . CYS A 1 158 ? -3.099 -6.422 -1.472 1.00 94.38 158 CYS A CA 1
ATOM 1301 C C . CYS A 1 158 ? -2.384 -6.809 -2.774 1.00 94.38 158 CYS A C 1
ATOM 1303 O O . CYS A 1 158 ? -1.150 -6.820 -2.838 1.00 94.38 158 CYS A O 1
ATOM 1305 N N . GLU A 1 159 ? -3.166 -7.138 -3.796 1.00 96.38 159 GLU A N 1
ATOM 1306 C CA . GLU A 1 159 ? -2.701 -7.483 -5.136 1.00 96.38 159 GLU A CA 1
ATOM 1307 C C . GLU A 1 159 ? -2.844 -6.279 -6.066 1.00 96.38 159 GLU A C 1
ATOM 1309 O O . GLU A 1 159 ? -3.917 -5.678 -6.157 1.00 96.38 159 GLU A O 1
ATOM 1314 N N . PHE A 1 160 ? -1.770 -5.957 -6.783 1.00 97.19 160 PHE A N 1
ATOM 1315 C CA . PHE A 1 160 ? -1.720 -4.882 -7.764 1.00 97.19 160 PHE A CA 1
ATOM 1316 C C . PHE A 1 160 ? -1.513 -5.474 -9.148 1.00 97.19 160 PHE A C 1
ATOM 1318 O O . PHE A 1 160 ? -0.446 -6.024 -9.422 1.00 97.19 160 PHE A O 1
ATOM 1325 N N . ASN A 1 161 ? -2.496 -5.294 -10.026 1.00 98.31 161 ASN A N 1
ATOM 1326 C CA . ASN A 1 161 ? -2.359 -5.612 -11.442 1.00 98.31 161 ASN A CA 1
ATOM 1327 C C . ASN A 1 161 ? -2.110 -4.329 -12.223 1.00 98.31 161 ASN A C 1
ATOM 1329 O O . ASN A 1 161 ? -2.728 -3.290 -11.961 1.00 98.31 161 ASN A O 1
ATOM 1333 N N . TYR A 1 162 ? -1.174 -4.388 -13.161 1.00 98.19 162 TYR A N 1
ATOM 1334 C CA . TYR A 1 162 ? -0.758 -3.225 -13.920 1.00 98.19 162 TYR A CA 1
ATOM 1335 C C . TYR A 1 162 ? -0.268 -3.579 -15.318 1.00 98.19 162 TYR A C 1
ATOM 1337 O O . TYR A 1 162 ? 0.144 -4.701 -15.606 1.00 98.19 162 TYR A O 1
ATOM 1345 N N . VAL A 1 163 ? -0.293 -2.572 -16.180 1.00 97.88 163 VAL A N 1
ATOM 1346 C CA . VAL A 1 163 ? 0.277 -2.598 -17.528 1.00 97.88 163 VAL A CA 1
ATOM 1347 C C . VAL A 1 163 ? 1.178 -1.384 -17.714 1.00 97.88 163 VAL A C 1
ATOM 1349 O O . VAL A 1 163 ? 1.168 -0.455 -16.899 1.00 97.88 163 VAL A O 1
ATOM 1352 N N . TYR A 1 164 ? 1.942 -1.370 -18.798 1.00 96.31 164 TYR A N 1
ATOM 1353 C CA . TYR A 1 164 ? 2.686 -0.187 -19.203 1.00 96.31 164 TYR A CA 1
ATOM 1354 C C . TYR A 1 164 ? 1.879 0.620 -20.224 1.00 96.31 164 TYR A C 1
ATOM 1356 O O . TYR A 1 164 ? 1.096 0.083 -20.999 1.00 96.31 164 TYR A O 1
ATOM 1364 N N . TYR A 1 165 ? 2.071 1.937 -20.251 1.00 94.50 165 TYR A N 1
ATOM 1365 C CA . TYR A 1 165 ? 1.335 2.850 -21.135 1.00 94.50 165 TYR A CA 1
ATOM 1366 C C . TYR A 1 165 ? 1.446 2.507 -22.636 1.00 94.50 165 TYR A C 1
ATOM 1368 O O . TYR A 1 165 ? 0.609 2.938 -23.428 1.00 94.50 165 TYR A O 1
ATOM 1376 N N . ASP A 1 166 ? 2.497 1.783 -23.028 1.00 94.00 166 ASP A N 1
ATOM 1377 C CA . ASP A 1 166 ? 2.823 1.375 -24.395 1.00 94.00 166 ASP A CA 1
ATOM 1378 C C . ASP A 1 166 ? 2.780 -0.152 -24.608 1.00 94.00 166 ASP A C 1
ATOM 1380 O O . ASP A 1 166 ? 3.154 -0.624 -25.683 1.00 94.00 166 ASP A O 1
ATOM 1384 N N . ASP A 1 167 ? 2.361 -0.929 -23.607 1.00 93.69 167 ASP A N 1
ATOM 1385 C CA . ASP A 1 167 ? 2.332 -2.393 -23.647 1.00 93.69 167 ASP A CA 1
ATOM 1386 C C . ASP A 1 167 ? 1.209 -2.945 -22.759 1.00 93.69 167 ASP A C 1
ATOM 1388 O O . ASP A 1 167 ? 1.161 -2.689 -21.559 1.00 93.69 167 ASP A O 1
ATOM 1392 N N . ASN A 1 168 ? 0.333 -3.751 -23.359 1.00 94.44 168 ASN A N 1
ATOM 1393 C CA . ASN A 1 168 ? -0.832 -4.342 -22.700 1.00 94.44 168 ASN A CA 1
ATOM 1394 C C . ASN A 1 168 ? -0.523 -5.660 -21.970 1.00 94.44 168 ASN A C 1
ATOM 1396 O O . ASN A 1 168 ? -1.450 -6.336 -21.529 1.00 94.44 168 ASN A O 1
ATOM 1400 N N . THR A 1 169 ? 0.744 -6.070 -21.888 1.00 97.88 169 THR A N 1
ATOM 1401 C CA . THR A 1 169 ? 1.133 -7.256 -21.122 1.00 97.88 169 THR A CA 1
ATOM 1402 C C . THR A 1 169 ? 0.860 -7.020 -19.637 1.00 97.88 169 THR A C 1
ATOM 1404 O O . THR A 1 169 ? 1.373 -6.070 -19.045 1.00 97.88 169 THR A O 1
ATOM 1407 N N . GLU A 1 170 ? 0.034 -7.880 -19.045 1.00 97.75 170 GLU A N 1
ATOM 1408 C CA . GLU A 1 170 ? -0.337 -7.795 -17.633 1.00 97.75 170 GLU A CA 1
ATOM 1409 C C . GLU A 1 170 ? 0.825 -8.199 -16.726 1.00 97.75 170 GLU A C 1
ATOM 1411 O O . GLU A 1 170 ? 1.517 -9.192 -16.963 1.00 97.75 170 GLU A O 1
ATOM 1416 N N . ASN A 1 171 ? 1.007 -7.428 -15.659 1.00 98.25 171 ASN A N 1
ATOM 1417 C CA . ASN A 1 171 ? 1.976 -7.668 -14.604 1.00 98.25 171 ASN A CA 1
ATOM 1418 C C . ASN A 1 171 ? 1.283 -7.598 -13.242 1.00 98.25 171 ASN A C 1
ATOM 1420 O O . ASN A 1 171 ? 0.306 -6.865 -13.073 1.00 98.25 171 ASN A O 1
ATOM 1424 N N . THR A 1 172 ? 1.829 -8.317 -12.260 1.00 97.62 172 THR A N 1
ATOM 1425 C CA . THR A 1 172 ? 1.242 -8.408 -10.920 1.00 97.62 172 THR A CA 1
ATOM 1426 C C . THR A 1 172 ? 2.314 -8.383 -9.844 1.00 97.62 172 THR A C 1
ATOM 1428 O O . THR A 1 172 ? 3.316 -9.096 -9.937 1.00 97.62 172 THR A O 1
ATOM 1431 N N . PHE A 1 173 ? 2.062 -7.637 -8.770 1.00 95.88 173 PHE A N 1
ATOM 1432 C CA . PHE A 1 173 ? 2.804 -7.773 -7.519 1.00 95.88 173 PHE A CA 1
ATOM 1433 C C . PHE A 1 173 ? 1.871 -7.792 -6.312 1.00 95.88 173 PHE A C 1
ATOM 1435 O O . PHE A 1 173 ? 0.727 -7.346 -6.385 1.00 95.88 173 PHE A O 1
ATOM 1442 N N . ASN A 1 174 ? 2.369 -8.311 -5.189 1.00 93.38 174 ASN A N 1
ATOM 1443 C CA . ASN A 1 174 ? 1.594 -8.468 -3.964 1.00 93.38 174 ASN A CA 1
ATOM 1444 C C . ASN A 1 174 ? 2.318 -7.890 -2.749 1.00 93.38 174 ASN A C 1
ATOM 1446 O O . ASN A 1 174 ? 3.535 -8.043 -2.586 1.00 93.38 174 ASN A O 1
ATOM 1450 N N . VAL A 1 175 ? 1.539 -7.292 -1.854 1.00 91.19 175 VAL A N 1
ATOM 1451 C CA . VAL A 1 175 ? 2.001 -6.754 -0.576 1.00 91.19 175 VAL A CA 1
ATOM 1452 C C . VAL A 1 175 ? 1.097 -7.269 0.532 1.00 91.19 175 VAL A C 1
ATOM 1454 O O . VAL A 1 175 ? -0.121 -7.152 0.437 1.00 91.19 175 VAL A O 1
ATOM 1457 N N . ASN A 1 176 ? 1.694 -7.775 1.610 1.00 90.94 176 ASN A N 1
ATOM 1458 C CA . ASN A 1 176 ? 0.951 -8.112 2.816 1.00 90.94 176 ASN A CA 1
ATOM 1459 C C . ASN A 1 176 ? 1.116 -7.015 3.872 1.00 90.94 176 ASN A C 1
ATOM 1461 O O . ASN A 1 176 ? 2.238 -6.712 4.279 1.00 90.94 176 ASN A O 1
ATOM 1465 N N . LEU A 1 177 ? 0.003 -6.460 4.350 1.00 90.56 177 LEU A N 1
ATOM 1466 C CA . LEU A 1 177 ? -0.031 -5.459 5.411 1.00 90.56 177 LEU A CA 1
ATOM 1467 C C . LEU A 1 177 ? -0.734 -6.014 6.647 1.00 90.56 177 LEU A C 1
ATOM 1469 O O . LEU A 1 177 ? -1.769 -6.670 6.572 1.00 90.56 177 LEU A O 1
ATOM 1473 N N . ILE A 1 178 ? -0.148 -5.748 7.813 1.00 92.19 178 ILE A N 1
ATOM 1474 C CA . ILE A 1 178 ? -0.741 -6.101 9.103 1.00 92.19 178 ILE A CA 1
ATOM 1475 C C . ILE A 1 178 ? -1.207 -4.812 9.761 1.00 92.19 178 ILE A C 1
ATOM 1477 O O . ILE A 1 178 ? -0.397 -3.986 10.191 1.00 92.19 178 ILE A O 1
ATOM 1481 N N . HIS A 1 179 ? -2.520 -4.678 9.872 1.00 94.81 179 HIS A N 1
ATOM 1482 C CA . HIS A 1 179 ? -3.188 -3.542 10.479 1.00 94.81 179 HIS A CA 1
ATOM 1483 C C . HIS A 1 179 ? -3.485 -3.812 11.947 1.00 94.81 179 HIS A C 1
ATOM 1485 O O . HIS A 1 179 ? -3.853 -4.920 12.342 1.00 94.81 179 HIS A O 1
ATOM 1491 N N . ILE A 1 180 ? -3.374 -2.768 12.759 1.00 96.12 180 ILE A N 1
ATOM 1492 C CA . ILE A 1 180 ? -3.915 -2.688 14.110 1.00 96.12 180 ILE A CA 1
ATOM 1493 C C . ILE A 1 180 ? -4.987 -1.604 14.076 1.00 96.12 180 ILE A C 1
ATOM 1495 O O . ILE A 1 180 ? -4.675 -0.411 14.036 1.00 96.12 180 ILE A O 1
ATOM 1499 N N . LEU A 1 181 ? -6.241 -2.045 14.087 1.00 97.62 181 LEU A N 1
ATOM 1500 C CA . LEU A 1 181 ? -7.415 -1.202 13.913 1.00 97.62 181 LEU A CA 1
ATOM 1501 C C . LEU A 1 181 ? -8.139 -0.999 15.242 1.00 97.62 181 LEU A C 1
ATOM 1503 O O . LEU A 1 1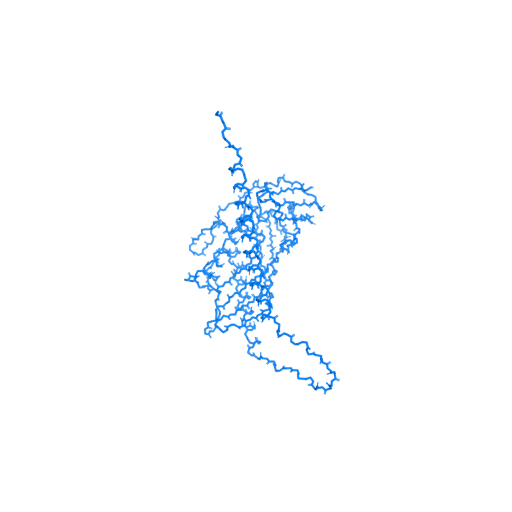81 ? -8.261 -1.924 16.050 1.00 97.62 181 LEU A O 1
ATOM 1507 N N . SER A 1 182 ? -8.626 0.223 15.441 1.00 98.00 182 SER A N 1
ATOM 1508 C CA . SER A 1 182 ? -9.609 0.583 16.459 1.00 98.00 182 SER A CA 1
ATOM 1509 C C . SER A 1 182 ? -10.770 1.285 15.773 1.00 98.00 182 SER A C 1
ATOM 1511 O O . SER A 1 182 ? -10.550 2.232 15.011 1.00 98.00 182 SER A O 1
ATOM 1513 N N . LEU A 1 183 ? -11.988 0.814 16.024 1.00 98.06 183 LEU A N 1
ATOM 1514 C CA . LEU A 1 183 ? -13.213 1.403 15.497 1.00 98.06 183 LEU A CA 1
ATOM 1515 C C . LEU A 1 183 ? -14.088 1.902 16.644 1.00 98.06 183 LEU A C 1
ATOM 1517 O O . LEU A 1 183 ? -14.317 1.156 17.600 1.00 98.06 183 LEU A O 1
ATOM 1521 N N . ASN A 1 184 ? -14.637 3.110 16.514 1.00 97.31 184 ASN A N 1
ATOM 1522 C CA . ASN A 1 184 ? -15.715 3.565 17.390 1.00 97.31 184 ASN A CA 1
ATOM 1523 C C . ASN A 1 184 ? -17.030 2.946 16.915 1.00 97.31 184 ASN A C 1
ATOM 1525 O O . ASN A 1 184 ? -17.301 2.887 15.711 1.00 97.31 184 ASN A O 1
ATOM 1529 N N . LYS A 1 185 ? -17.858 2.495 17.857 1.00 95.62 185 LYS A N 1
ATOM 1530 C CA . LYS A 1 185 ? -19.217 2.044 17.561 1.00 95.62 185 LYS A CA 1
ATOM 1531 C C . LYS A 1 185 ? -20.139 3.252 17.438 1.00 95.62 185 LYS A C 1
ATOM 1533 O O . LYS A 1 185 ? -20.173 4.107 18.318 1.00 95.62 185 LYS A O 1
ATOM 1538 N N . LEU A 1 186 ? -20.911 3.283 16.363 1.00 92.44 186 LEU A N 1
ATOM 1539 C CA . LEU A 1 186 ? -22.018 4.210 16.157 1.00 92.44 186 LEU A CA 1
ATOM 1540 C C . LEU A 1 186 ? -23.333 3.419 16.219 1.00 92.44 186 LEU A C 1
ATOM 1542 O O . LEU A 1 186 ? -23.315 2.189 16.161 1.00 92.44 186 LEU A O 1
ATOM 1546 N N . ASP A 1 187 ? -24.476 4.107 16.293 1.00 85.19 187 ASP A N 1
ATOM 1547 C CA . ASP A 1 187 ? -25.792 3.468 16.475 1.00 85.19 187 ASP A CA 1
ATOM 1548 C C . ASP A 1 187 ? -26.053 2.311 15.490 1.00 85.19 187 ASP A C 1
ATOM 1550 O O . ASP A 1 187 ? -26.623 1.289 15.870 1.00 85.19 187 ASP A O 1
ATOM 1554 N N . ASN A 1 188 ? -25.604 2.446 14.234 1.00 84.12 188 ASN A N 1
ATOM 1555 C CA . ASN A 1 188 ? -25.793 1.444 13.177 1.00 84.12 188 ASN A CA 1
ATOM 1556 C C . ASN A 1 188 ? -24.542 1.175 12.321 1.00 84.12 188 ASN A C 1
ATOM 1558 O O . ASN A 1 188 ? -24.642 0.507 11.293 1.00 84.12 188 ASN A O 1
ATOM 1562 N N . SER A 1 189 ? -23.375 1.693 12.698 1.00 90.94 189 SER A N 1
ATOM 1563 C CA . SER A 1 189 ? -22.157 1.576 11.890 1.00 90.94 189 SER A CA 1
ATOM 1564 C C . SER A 1 189 ? -20.901 1.670 12.752 1.00 90.94 189 SER A C 1
ATOM 1566 O O . SER A 1 189 ? -20.965 1.672 13.981 1.00 90.94 189 SER A O 1
ATOM 1568 N N . PHE A 1 190 ? -19.751 1.752 12.092 1.00 97.00 190 PHE A N 1
ATOM 1569 C CA . PHE A 1 190 ? -18.481 2.067 12.720 1.00 97.00 190 PHE A CA 1
ATOM 1570 C C . PHE A 1 190 ? -17.872 3.309 12.077 1.00 97.00 190 PHE A C 1
ATOM 1572 O O . PHE A 1 190 ? -18.276 3.721 10.989 1.00 97.00 190 PHE A O 1
ATOM 1579 N N . GLU A 1 191 ? -16.873 3.866 12.742 1.00 97.25 191 GLU A N 1
ATOM 1580 C CA . GLU A 1 191 ? -15.911 4.795 12.157 1.00 97.25 191 GLU A CA 1
ATOM 1581 C C . GLU A 1 191 ? -14.501 4.401 12.606 1.00 97.25 191 GLU A C 1
ATOM 1583 O O . GLU A 1 191 ? -14.312 3.829 13.683 1.00 97.25 191 GLU A O 1
ATOM 1588 N N . ILE A 1 192 ? -13.500 4.699 11.782 1.00 98.25 192 ILE A N 1
ATOM 1589 C CA . ILE A 1 192 ? -12.095 4.467 12.106 1.00 98.25 192 ILE A CA 1
ATOM 1590 C C . ILE A 1 192 ? -11.686 5.446 13.202 1.00 98.25 192 ILE A C 1
ATOM 1592 O O . ILE A 1 192 ? -11.599 6.648 12.970 1.00 98.25 192 ILE A O 1
ATOM 1596 N N . GLU A 1 193 ? -11.373 4.930 14.386 1.00 97.38 193 GLU A N 1
ATOM 1597 C CA . GLU A 1 193 ? -10.678 5.702 15.415 1.00 97.38 193 GLU A CA 1
ATOM 1598 C C . GLU A 1 193 ? -9.179 5.741 15.095 1.00 97.38 193 GLU A C 1
ATOM 1600 O O . GLU A 1 193 ? -8.530 6.785 15.192 1.00 97.38 193 GLU A O 1
ATOM 1605 N N . LYS A 1 194 ? -8.623 4.588 14.706 1.00 96.88 194 LYS A N 1
ATOM 1606 C CA . LYS A 1 194 ? -7.205 4.418 14.401 1.00 96.88 194 LYS A CA 1
ATOM 1607 C C . LYS A 1 194 ? -6.987 3.255 13.438 1.00 96.88 194 LYS A C 1
ATOM 1609 O O . LYS A 1 194 ? -7.507 2.169 13.667 1.00 96.88 194 LYS A O 1
ATOM 1614 N N . ASP A 1 195 ? -6.138 3.463 12.439 1.00 96.44 195 ASP A N 1
ATOM 1615 C CA . ASP A 1 195 ? -5.528 2.405 11.634 1.00 96.44 195 ASP A CA 1
ATOM 1616 C C . ASP A 1 195 ? -4.008 2.579 11.657 1.00 96.44 195 ASP A C 1
ATOM 1618 O O . ASP A 1 195 ? -3.480 3.610 11.238 1.00 96.44 195 ASP A O 1
ATOM 1622 N N . TYR A 1 196 ? -3.308 1.589 12.203 1.00 93.25 196 TYR A N 1
ATOM 1623 C CA . TYR A 1 196 ? -1.854 1.556 12.216 1.00 93.25 196 TYR A CA 1
ATOM 1624 C C . TYR A 1 196 ? -1.348 0.320 11.486 1.00 93.25 196 TYR A C 1
ATOM 1626 O O . TYR A 1 196 ? -1.602 -0.802 11.921 1.00 93.25 196 TYR A O 1
ATOM 1634 N N . TYR A 1 197 ? -0.554 0.534 10.446 1.00 90.19 197 TYR A N 1
ATOM 1635 C CA . TYR A 1 197 ? 0.158 -0.509 9.721 1.00 90.19 197 TYR A CA 1
ATOM 1636 C C . TYR A 1 197 ? 1.564 -0.018 9.376 1.00 90.19 197 TYR A C 1
ATOM 1638 O O . TYR A 1 197 ? 1.797 1.180 9.188 1.00 90.19 197 TYR A O 1
ATOM 1646 N N . LEU A 1 198 ? 2.517 -0.948 9.325 1.00 77.38 198 LEU A N 1
ATOM 1647 C CA . LEU A 1 198 ? 3.834 -0.684 8.756 1.00 77.38 198 LEU A CA 1
ATOM 1648 C C . LEU A 1 198 ? 3.796 -1.096 7.288 1.00 77.38 198 LEU A C 1
ATOM 1650 O O . LEU A 1 198 ? 3.498 -2.246 6.983 1.00 77.38 198 LEU A O 1
ATOM 1654 N N . ASP A 1 199 ? 4.098 -0.154 6.407 1.00 73.44 199 ASP A N 1
ATOM 1655 C CA . ASP A 1 199 ? 4.073 -0.362 4.962 1.00 73.44 199 ASP A CA 1
ATOM 1656 C C . ASP A 1 199 ? 5.492 -0.525 4.388 1.00 73.44 199 ASP A C 1
ATOM 1658 O O . ASP A 1 199 ? 6.462 -0.046 4.989 1.00 73.44 199 ASP A O 1
ATOM 1662 N N . PHE A 1 200 ? 5.621 -1.115 3.190 1.00 69.56 200 PHE A N 1
ATOM 1663 C CA . PHE A 1 200 ? 6.885 -1.120 2.428 1.00 69.56 200 PHE A CA 1
ATOM 1664 C C . PHE A 1 200 ? 7.367 0.297 2.170 1.00 69.56 200 PHE A C 1
ATOM 1666 O O . PHE A 1 200 ? 8.551 0.535 2.031 1.00 69.56 200 PHE A O 1
ATOM 1673 N N . LEU A 1 201 ? 6.481 1.280 2.183 1.00 67.19 201 LEU A N 1
ATOM 1674 C CA . LEU A 1 201 ? 6.866 2.671 2.034 1.00 67.19 201 LEU A CA 1
ATOM 1675 C C . LEU A 1 201 ? 7.613 3.245 3.253 1.00 67.19 201 LEU A C 1
ATOM 1677 O O . LEU A 1 201 ? 8.100 4.365 3.171 1.00 67.19 201 LEU A O 1
ATOM 1681 N N . ASN A 1 202 ? 7.732 2.534 4.384 1.00 61.81 202 ASN A N 1
ATOM 1682 C CA . ASN A 1 202 ? 8.427 2.975 5.607 1.00 61.81 202 ASN A CA 1
ATOM 1683 C C . ASN A 1 202 ? 8.313 4.504 5.864 1.00 61.81 202 ASN A C 1
ATOM 1685 O O . ASN A 1 202 ? 7.246 5.017 6.192 1.00 61.81 202 ASN A O 1
ATOM 1689 N N . ASN A 1 203 ? 9.401 5.267 5.673 1.00 52.62 203 ASN A N 1
ATOM 1690 C CA . ASN A 1 203 ? 9.418 6.727 5.842 1.00 52.62 203 ASN A CA 1
ATOM 1691 C C . ASN A 1 203 ? 9.142 7.531 4.558 1.00 52.62 203 ASN A C 1
ATOM 1693 O O . ASN A 1 203 ? 9.005 8.753 4.657 1.00 52.62 203 ASN A O 1
ATOM 1697 N N . THR A 1 204 ? 9.135 6.915 3.373 1.00 58.94 204 THR A N 1
ATOM 1698 C CA . THR A 1 204 ? 8.863 7.627 2.116 1.00 58.94 204 THR A CA 1
ATOM 1699 C C . THR A 1 204 ? 7.392 8.020 2.000 1.00 58.94 204 THR A C 1
ATOM 1701 O O . THR A 1 204 ? 7.148 9.151 1.583 1.00 58.94 204 THR A O 1
ATOM 1704 N N . SER A 1 205 ? 6.437 7.199 2.466 1.00 57.47 205 SER A N 1
ATOM 1705 C CA . SER A 1 205 ? 5.018 7.607 2.539 1.00 57.47 205 SER A CA 1
ATOM 1706 C C . SER A 1 205 ? 4.707 8.499 3.736 1.00 57.47 205 SER A C 1
ATOM 1708 O O . SER A 1 205 ? 4.001 9.486 3.574 1.00 57.47 205 SER A O 1
ATOM 1710 N N . ASN A 1 206 ? 5.267 8.232 4.924 1.00 60.94 206 ASN A N 1
ATOM 1711 C CA . ASN A 1 206 ? 4.915 8.965 6.154 1.00 60.94 206 ASN A CA 1
ATOM 1712 C C . ASN A 1 206 ? 5.054 10.496 6.025 1.00 60.94 206 ASN A C 1
ATOM 1714 O O . ASN A 1 206 ? 4.294 11.248 6.645 1.00 60.94 206 ASN A O 1
ATOM 1718 N N . ASN A 1 207 ? 5.980 10.956 5.179 1.00 71.31 207 ASN A N 1
ATOM 1719 C CA . ASN A 1 207 ? 6.213 12.370 4.877 1.00 71.31 207 ASN A CA 1
ATOM 1720 C C . ASN A 1 207 ? 5.925 12.742 3.414 1.00 71.31 207 ASN A C 1
ATOM 1722 O O . ASN A 1 207 ? 6.352 13.810 2.973 1.00 71.31 207 ASN A O 1
ATOM 1726 N N . TYR A 1 208 ? 5.242 11.885 2.653 1.00 87.19 208 TYR A N 1
ATOM 1727 C CA . TYR A 1 208 ? 4.866 12.218 1.287 1.00 87.19 208 TYR A CA 1
ATOM 1728 C C . TYR A 1 208 ? 3.878 13.383 1.299 1.00 87.19 208 TYR A C 1
ATOM 1730 O O . TYR A 1 208 ? 2.940 13.409 2.097 1.00 87.19 208 TYR A O 1
ATOM 1738 N N . ALA A 1 209 ? 4.121 14.380 0.458 1.00 90.56 209 ALA A N 1
ATOM 1739 C CA . ALA A 1 209 ? 3.198 15.491 0.299 1.00 90.56 209 ALA A CA 1
ATOM 1740 C C . ALA A 1 209 ? 2.142 15.105 -0.738 1.00 90.56 209 ALA A C 1
ATOM 1742 O O . ALA A 1 209 ? 2.470 14.502 -1.755 1.00 90.56 209 ALA A O 1
ATOM 1743 N N . TYR A 1 210 ? 0.892 15.475 -0.488 1.00 94.12 210 TYR A N 1
ATOM 1744 C CA . TYR A 1 210 ? -0.190 15.341 -1.455 1.00 94.12 210 TYR A CA 1
ATOM 1745 C C . TYR A 1 210 ? -1.001 16.632 -1.488 1.00 94.12 210 TYR A C 1
ATOM 1747 O O . TYR A 1 210 ? -1.080 17.351 -0.489 1.00 94.12 210 TYR A O 1
ATOM 1755 N N . ASN A 1 211 ? -1.619 16.898 -2.635 1.00 94.69 211 ASN A N 1
ATOM 1756 C CA . ASN A 1 211 ? -2.544 18.006 -2.823 1.00 94.69 211 ASN A CA 1
ATOM 1757 C C . ASN A 1 211 ? -3.925 17.458 -3.173 1.00 94.69 211 ASN A C 1
ATOM 1759 O O . ASN A 1 211 ? -4.048 16.428 -3.839 1.00 94.69 211 ASN A O 1
ATOM 1763 N N . LEU A 1 212 ? -4.959 18.158 -2.707 1.00 94.56 212 LEU A N 1
ATOM 1764 C CA . LEU A 1 212 ? -6.346 17.834 -3.007 1.00 94.56 212 LEU A CA 1
ATOM 1765 C C . LEU A 1 212 ? -6.981 18.959 -3.815 1.00 94.56 212 LEU A C 1
ATOM 1767 O O . LEU A 1 212 ? -6.940 20.118 -3.404 1.00 94.56 212 LEU A O 1
ATOM 1771 N N . ASN A 1 213 ? -7.647 18.595 -4.906 1.00 93.69 213 ASN A N 1
ATOM 1772 C CA . ASN A 1 213 ? -8.441 19.510 -5.715 1.00 93.69 213 ASN A CA 1
ATOM 1773 C C . ASN A 1 213 ? -9.832 18.917 -5.951 1.00 93.69 213 ASN A C 1
ATOM 1775 O O . ASN A 1 213 ? -9.988 17.870 -6.580 1.00 93.69 213 ASN A O 1
ATOM 1779 N N . GLY A 1 214 ? -10.853 19.542 -5.361 1.00 88.81 214 GLY A N 1
ATOM 1780 C CA . GLY A 1 214 ? -12.235 19.065 -5.464 1.00 88.81 214 GLY A CA 1
ATOM 1781 C C . GLY A 1 214 ? -12.451 17.630 -4.957 1.00 88.81 214 GLY A C 1
ATOM 1782 O O . GLY A 1 214 ? -13.334 16.940 -5.455 1.00 88.81 214 GLY A O 1
ATOM 1783 N N . GLY A 1 215 ? -11.639 17.165 -3.998 1.00 91.38 215 GLY A N 1
ATOM 1784 C CA . GLY A 1 215 ? -11.693 15.789 -3.485 1.00 91.38 215 GLY A CA 1
ATOM 1785 C C . GLY A 1 215 ? -10.926 14.759 -4.322 1.00 91.38 215 GLY A C 1
ATOM 1786 O O . GLY A 1 215 ? -11.093 13.566 -4.091 1.00 91.38 215 GLY A 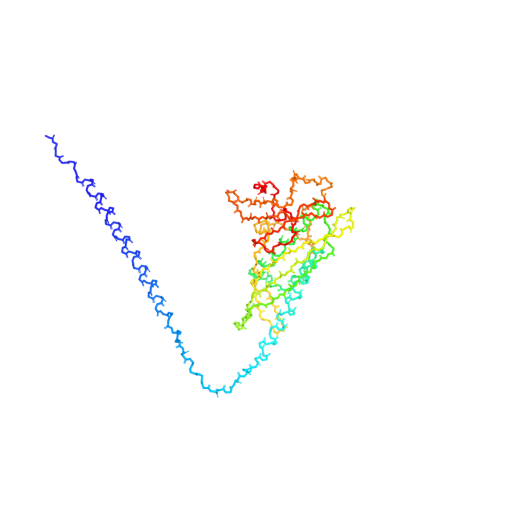O 1
ATOM 1787 N N . ASN A 1 216 ? -10.091 15.195 -5.267 1.00 95.94 216 ASN A N 1
ATOM 1788 C CA . ASN A 1 216 ? -9.167 14.326 -5.992 1.00 95.94 216 ASN A CA 1
ATOM 1789 C C . ASN A 1 216 ? -7.728 14.535 -5.521 1.00 95.94 216 ASN A C 1
ATOM 1791 O O . ASN A 1 216 ? -7.304 15.677 -5.338 1.00 95.94 216 ASN A O 1
ATOM 1795 N N . LEU A 1 217 ? -6.984 13.441 -5.374 1.00 96.56 217 LEU A N 1
ATOM 1796 C CA . LEU A 1 217 ? -5.533 13.432 -5.224 1.00 96.56 217 LEU A CA 1
ATOM 1797 C C . LEU A 1 217 ? -4.885 13.795 -6.558 1.00 96.56 217 LEU A C 1
ATOM 1799 O O . LEU A 1 217 ? -4.971 13.046 -7.535 1.00 96.56 217 LEU A O 1
ATOM 1803 N N . GLU A 1 218 ? -4.228 14.949 -6.584 1.00 96.00 218 GLU A N 1
ATOM 1804 C CA . GLU A 1 218 ? -3.466 15.385 -7.748 1.00 96.00 218 GLU A CA 1
ATOM 1805 C C . GLU A 1 218 ? -2.136 14.634 -7.832 1.00 96.00 218 GLU A C 1
ATOM 1807 O O . GLU A 1 218 ? -1.464 14.410 -6.821 1.00 96.00 218 GLU A O 1
ATOM 1812 N N . PHE A 1 219 ? -1.735 14.281 -9.054 1.00 95.69 219 PHE A N 1
ATOM 1813 C CA . PHE A 1 219 ? -0.381 13.804 -9.296 1.00 95.69 219 PHE A CA 1
ATOM 1814 C C . PHE A 1 219 ? 0.600 14.943 -9.024 1.00 95.69 219 PHE A C 1
ATOM 1816 O O . PHE A 1 219 ? 0.483 16.029 -9.596 1.00 95.69 219 PHE A O 1
ATOM 1823 N N . SER A 1 220 ? 1.581 14.691 -8.161 1.00 94.06 220 SER A N 1
ATOM 1824 C CA . SER A 1 220 ? 2.700 15.622 -7.970 1.00 94.06 220 SER A CA 1
ATOM 1825 C C . SER A 1 220 ? 3.816 15.352 -8.974 1.00 94.06 220 SER A C 1
ATOM 1827 O O . SER A 1 220 ? 4.741 16.157 -9.124 1.00 94.06 220 SER A O 1
ATOM 1829 N N . LYS A 1 221 ? 3.742 14.205 -9.653 1.00 94.44 221 LYS A N 1
ATOM 1830 C CA . LYS A 1 221 ? 4.664 13.778 -10.694 1.00 94.44 221 LYS A CA 1
ATOM 1831 C C . LYS A 1 221 ? 3.991 13.725 -12.053 1.00 94.44 221 LYS A C 1
ATOM 1833 O O . LYS A 1 221 ? 2.775 13.790 -12.189 1.00 94.44 221 LYS A O 1
ATOM 1838 N N . SER A 1 222 ? 4.815 13.619 -13.082 1.00 93.94 222 SER A N 1
ATOM 1839 C CA . SER A 1 222 ? 4.367 13.451 -14.454 1.00 93.94 222 SER A CA 1
ATOM 1840 C C . SER A 1 222 ? 5.090 12.280 -15.091 1.00 93.94 222 SER A C 1
ATOM 1842 O O . SER A 1 222 ? 6.154 11.853 -14.639 1.00 93.94 222 SER A O 1
ATOM 1844 N N . PHE A 1 223 ? 4.488 11.764 -16.156 1.00 93.75 223 PHE A N 1
ATOM 1845 C CA . PHE A 1 223 ? 5.058 10.666 -16.909 1.00 93.75 223 PHE A CA 1
ATOM 1846 C C . PHE A 1 223 ? 6.451 11.011 -17.448 1.00 93.75 223 PHE A C 1
ATOM 1848 O O . PHE A 1 223 ? 6.619 11.973 -18.203 1.00 93.75 223 PHE A O 1
ATOM 1855 N N . ASN A 1 224 ? 7.448 10.204 -17.076 1.00 89.94 224 ASN A N 1
ATOM 1856 C CA . ASN A 1 224 ? 8.801 10.315 -17.598 1.00 89.94 224 ASN A CA 1
ATOM 1857 C C . ASN A 1 224 ? 9.000 9.312 -18.738 1.00 89.94 224 ASN A C 1
ATOM 1859 O O . ASN A 1 224 ? 9.396 8.169 -18.532 1.00 89.94 224 ASN A O 1
ATOM 1863 N N . LYS A 1 225 ? 8.791 9.775 -19.974 1.00 84.88 225 LYS A N 1
ATOM 1864 C CA . LYS A 1 225 ? 8.986 8.959 -21.185 1.00 84.88 225 LYS A CA 1
ATOM 1865 C C . LYS A 1 225 ? 10.407 8.396 -21.331 1.00 84.88 225 LYS A C 1
ATOM 1867 O O . LYS A 1 225 ? 10.594 7.385 -21.996 1.00 84.88 225 LYS A O 1
ATOM 1872 N N . ASN A 1 226 ? 11.392 9.051 -20.722 1.00 83.00 226 ASN A N 1
ATOM 1873 C CA . ASN A 1 226 ? 12.793 8.643 -20.760 1.00 83.00 226 ASN A CA 1
ATOM 1874 C C . ASN A 1 226 ? 13.208 7.938 -19.461 1.00 83.00 226 ASN A C 1
ATOM 1876 O O . ASN A 1 226 ? 14.384 7.975 -19.102 1.00 83.00 226 ASN A O 1
ATOM 1880 N N . PHE A 1 227 ? 12.262 7.362 -18.714 1.00 82.25 227 PHE A N 1
ATOM 1881 C CA . PHE A 1 227 ? 12.603 6.541 -17.563 1.00 82.25 227 PHE A CA 1
ATOM 1882 C C . PHE A 1 227 ? 13.447 5.351 -18.036 1.00 82.25 227 PHE A C 1
ATOM 1884 O O . PHE A 1 227 ? 13.013 4.548 -18.859 1.00 82.25 227 PHE A O 1
ATOM 1891 N N . THR A 1 228 ? 14.671 5.260 -17.528 1.00 76.94 228 THR A N 1
ATOM 1892 C CA . THR A 1 228 ? 15.604 4.174 -17.826 1.00 76.94 228 THR A CA 1
ATOM 1893 C C . THR A 1 228 ? 16.097 3.589 -16.523 1.00 76.94 228 THR A C 1
ATOM 1895 O O . THR A 1 228 ? 16.552 4.333 -15.652 1.00 76.94 228 THR A O 1
ATOM 1898 N N . LEU A 1 229 ? 16.057 2.266 -16.417 1.00 78.38 229 LEU A N 1
ATOM 1899 C CA . LEU A 1 229 ? 16.628 1.565 -15.281 1.00 78.38 229 LEU A CA 1
ATOM 1900 C C . LEU A 1 229 ? 18.147 1.759 -15.263 1.00 78.38 229 LEU A C 1
ATOM 1902 O O . LEU A 1 229 ? 18.816 1.564 -16.275 1.00 78.38 229 LEU A O 1
ATOM 1906 N N . VAL A 1 230 ? 18.686 2.155 -14.112 1.00 69.56 230 VAL A N 1
ATOM 1907 C CA . VAL A 1 230 ? 20.122 2.447 -13.965 1.00 69.56 230 VAL A CA 1
ATOM 1908 C C . VAL A 1 230 ? 20.930 1.184 -13.636 1.00 69.56 230 VAL A C 1
ATOM 1910 O O . VAL A 1 230 ? 22.147 1.169 -13.810 1.00 69.56 230 VAL A O 1
ATOM 1913 N N . ASN A 1 231 ? 20.263 0.113 -13.192 1.00 72.25 231 ASN A N 1
ATOM 1914 C CA . ASN A 1 231 ? 20.910 -1.085 -12.667 1.00 72.25 231 ASN A CA 1
ATOM 1915 C C . ASN A 1 231 ? 20.496 -2.350 -13.425 1.00 72.25 231 ASN A C 1
ATOM 1917 O O . ASN A 1 231 ? 19.313 -2.656 -13.542 1.00 72.25 231 ASN A O 1
ATOM 1921 N N . GLU A 1 232 ? 21.483 -3.135 -13.849 1.00 84.19 232 GLU A N 1
ATOM 1922 C CA . GLU A 1 232 ? 21.270 -4.514 -14.286 1.00 84.19 232 GLU A CA 1
ATOM 1923 C C . GLU A 1 232 ? 21.418 -5.440 -13.074 1.00 84.19 232 GLU A C 1
ATOM 1925 O O . GLU A 1 232 ? 22.521 -5.673 -12.571 1.00 84.19 232 GLU A O 1
ATOM 1930 N N . PHE A 1 233 ? 20.291 -5.943 -12.573 1.00 92.56 233 PHE A N 1
ATOM 1931 C CA . PHE A 1 233 ? 20.266 -6.966 -11.531 1.00 92.56 233 PHE A CA 1
ATOM 1932 C C . PHE A 1 233 ? 19.955 -8.326 -12.133 1.00 92.56 233 PHE A C 1
ATOM 1934 O O . PHE A 1 233 ? 19.177 -8.400 -13.078 1.00 92.56 233 PHE A O 1
ATOM 1941 N N . ASN A 1 234 ? 20.518 -9.386 -11.559 1.00 94.94 234 ASN A N 1
ATOM 1942 C CA . ASN A 1 234 ? 20.252 -10.779 -11.906 1.00 94.94 234 ASN A CA 1
ATOM 1943 C C . ASN A 1 234 ? 19.357 -11.437 -10.852 1.00 94.94 234 ASN A C 1
ATOM 1945 O O . ASN A 1 234 ? 19.431 -11.102 -9.670 1.00 94.94 234 ASN A O 1
ATOM 1949 N N . ILE A 1 235 ? 18.561 -12.427 -11.261 1.00 96.25 235 ILE A N 1
ATOM 1950 C CA . ILE A 1 235 ? 17.816 -13.279 -10.323 1.00 96.25 235 ILE A CA 1
ATOM 1951 C C . ILE A 1 235 ? 18.788 -13.893 -9.304 1.00 96.25 235 ILE A C 1
ATOM 1953 O O . ILE A 1 235 ? 19.828 -14.438 -9.670 1.00 96.25 235 ILE A O 1
ATOM 1957 N N . GLY A 1 236 ? 18.432 -13.805 -8.023 1.00 95.44 236 GLY A N 1
ATOM 1958 C CA . GLY A 1 236 ? 19.255 -14.235 -6.894 1.00 95.44 236 GLY A CA 1
ATOM 1959 C C . GLY A 1 236 ? 20.143 -13.139 -6.301 1.00 95.44 236 GLY A C 1
ATOM 1960 O O . GLY A 1 236 ? 20.673 -13.341 -5.208 1.00 95.44 236 GLY A O 1
ATOM 1961 N N . ASP A 1 237 ? 20.275 -11.979 -6.954 1.00 95.69 237 ASP A N 1
ATOM 1962 C CA . ASP A 1 237 ? 20.979 -10.836 -6.372 1.00 95.69 237 ASP A CA 1
ATOM 1963 C C . ASP A 1 237 ? 20.276 -10.371 -5.089 1.00 95.69 237 ASP A C 1
ATOM 1965 O O . ASP A 1 237 ? 19.050 -10.224 -5.043 1.00 95.69 237 ASP A O 1
ATOM 1969 N N . ILE A 1 238 ? 21.067 -10.107 -4.047 1.00 94.88 238 ILE A N 1
ATOM 1970 C CA . ILE A 1 238 ? 20.583 -9.537 -2.790 1.00 94.88 238 ILE A CA 1
ATOM 1971 C C . ILE A 1 238 ? 20.720 -8.021 -2.871 1.00 94.88 238 ILE A C 1
ATOM 1973 O O . ILE A 1 238 ? 21.814 -7.488 -3.062 1.00 94.88 238 ILE A O 1
ATOM 1977 N N . LEU A 1 239 ? 19.601 -7.327 -2.697 1.00 93.06 239 LEU A N 1
ATOM 1978 C CA . LEU A 1 239 ? 19.537 -5.876 -2.641 1.00 93.06 239 LEU A CA 1
ATOM 1979 C C . LEU A 1 239 ? 19.425 -5.424 -1.189 1.00 93.06 239 LEU A C 1
ATOM 1981 O O . LEU A 1 239 ? 18.558 -5.866 -0.435 1.00 93.06 239 LEU A O 1
ATOM 1985 N N . SER A 1 240 ? 20.312 -4.516 -0.810 1.00 91.81 240 SER A N 1
ATOM 1986 C CA . SER A 1 240 ? 20.402 -3.895 0.502 1.00 91.81 240 SER A CA 1
ATOM 1987 C C . SER A 1 240 ? 19.922 -2.451 0.415 1.00 91.81 240 SER A C 1
ATOM 1989 O O . SER A 1 240 ? 20.484 -1.630 -0.317 1.00 91.81 240 SER A O 1
ATOM 1991 N N . TYR A 1 241 ? 18.901 -2.121 1.197 1.00 89.12 241 TYR A N 1
ATOM 1992 C CA . TYR A 1 241 ? 18.249 -0.819 1.167 1.00 89.12 241 TYR A CA 1
ATOM 1993 C C . TYR A 1 241 ? 18.716 0.005 2.349 1.00 89.12 241 TYR A C 1
ATOM 1995 O O . TYR A 1 241 ? 18.407 -0.300 3.503 1.00 89.12 241 TYR A O 1
ATOM 2003 N N . LYS A 1 242 ? 19.493 1.051 2.078 1.00 86.50 242 LYS A N 1
ATOM 2004 C CA . LYS A 1 242 ? 20.116 1.844 3.134 1.00 86.50 242 LYS A CA 1
ATOM 2005 C C . LYS A 1 242 ? 19.288 3.063 3.499 1.00 86.50 242 LYS A C 1
ATOM 2007 O O . LYS A 1 242 ? 18.778 3.797 2.652 1.00 86.50 242 LYS A O 1
ATOM 2012 N N . LYS A 1 243 ? 19.237 3.320 4.800 1.00 82.62 243 LYS A N 1
ATOM 2013 C CA . LYS A 1 243 ? 18.704 4.539 5.393 1.00 82.62 243 LYS A CA 1
ATOM 2014 C C . LYS A 1 243 ? 19.772 5.104 6.314 1.00 82.62 243 LYS A C 1
ATOM 2016 O O . LYS A 1 243 ? 20.165 4.476 7.296 1.00 82.62 243 LYS A O 1
ATOM 2021 N N . PHE A 1 244 ? 20.268 6.290 5.971 1.00 81.69 244 PHE A N 1
ATOM 2022 C CA . PHE A 1 244 ? 21.477 6.845 6.582 1.00 81.69 244 PHE A CA 1
ATOM 2023 C C . PHE A 1 244 ? 22.648 5.850 6.470 1.00 81.69 244 PHE A C 1
ATOM 2025 O O . PHE A 1 244 ? 22.990 5.441 5.363 1.00 81.69 244 PHE A O 1
ATOM 2032 N N . ASN A 1 245 ? 23.230 5.439 7.598 1.00 83.00 245 ASN A N 1
ATOM 2033 C CA . ASN A 1 245 ? 24.386 4.544 7.650 1.00 83.00 245 ASN A CA 1
ATOM 2034 C C . ASN A 1 245 ? 24.014 3.076 7.923 1.00 83.00 245 ASN A C 1
ATOM 2036 O O . ASN A 1 245 ? 24.909 2.264 8.145 1.00 83.00 245 ASN A O 1
ATOM 2040 N N . PHE A 1 246 ? 22.723 2.725 7.919 1.00 85.81 246 PHE A N 1
ATOM 2041 C CA . PHE A 1 246 ? 22.249 1.382 8.261 1.00 85.81 246 PHE A CA 1
ATOM 2042 C C . PHE A 1 246 ? 21.454 0.761 7.114 1.00 85.81 246 PHE A C 1
ATOM 2044 O O . PHE A 1 246 ? 20.802 1.464 6.340 1.00 85.81 246 PHE A O 1
ATOM 2051 N N . VAL A 1 247 ? 21.510 -0.567 7.019 1.00 87.19 247 VAL A N 1
ATOM 2052 C CA . VAL A 1 247 ? 20.605 -1.345 6.169 1.00 87.19 247 VAL A CA 1
ATOM 2053 C C . VAL A 1 247 ? 19.261 -1.425 6.887 1.00 87.19 247 VAL A C 1
ATOM 2055 O O . VAL A 1 247 ? 19.193 -1.913 8.012 1.00 87.19 247 VAL A O 1
ATOM 2058 N N . ASP A 1 248 ? 18.222 -0.896 6.251 1.00 84.00 248 ASP A N 1
ATOM 2059 C CA . ASP A 1 248 ? 16.854 -0.838 6.773 1.00 84.00 248 ASP A CA 1
ATOM 2060 C C . ASP A 1 248 ? 16.108 -2.145 6.473 1.00 84.00 248 ASP A C 1
ATOM 2062 O O . ASP A 1 248 ? 15.455 -2.710 7.345 1.00 84.00 248 ASP A O 1
ATOM 2066 N N . HIS A 1 249 ? 16.271 -2.675 5.258 1.00 86.00 249 HIS A N 1
ATOM 2067 C CA . HIS A 1 249 ? 15.779 -3.995 4.875 1.00 86.00 249 HIS A CA 1
ATOM 2068 C C . HIS A 1 249 ? 16.593 -4.574 3.707 1.00 86.00 249 HIS A C 1
ATOM 2070 O O . HIS A 1 249 ? 17.458 -3.903 3.131 1.00 86.00 249 HIS A O 1
ATOM 2076 N N . LYS A 1 250 ? 16.318 -5.839 3.378 1.00 90.31 250 LYS A N 1
ATOM 2077 C CA . LYS A 1 250 ? 16.895 -6.547 2.235 1.00 90.31 250 LYS A CA 1
ATOM 2078 C C . LYS A 1 250 ? 15.798 -7.163 1.375 1.00 90.31 250 LYS A C 1
ATOM 2080 O O . LYS A 1 250 ? 14.730 -7.513 1.885 1.00 90.31 250 LYS A O 1
ATOM 2085 N N . GLY A 1 251 ? 16.087 -7.321 0.094 1.00 92.00 251 GLY A N 1
ATOM 2086 C CA . GLY A 1 251 ? 15.265 -8.064 -0.853 1.00 92.00 251 GLY A CA 1
ATOM 2087 C C . GLY A 1 251 ? 16.129 -8.970 -1.717 1.00 92.00 251 GLY A C 1
ATOM 2088 O O . GLY A 1 251 ? 17.326 -8.731 -1.860 1.00 92.00 251 GLY A O 1
ATOM 2089 N N . VAL A 1 252 ? 15.530 -10.014 -2.276 1.00 94.88 252 VAL A N 1
ATOM 2090 C CA . VAL A 1 252 ? 16.170 -10.863 -3.287 1.00 94.88 252 VAL A CA 1
ATOM 2091 C C . VAL A 1 252 ? 15.462 -10.662 -4.613 1.00 94.88 252 VAL A C 1
ATOM 2093 O O . VAL A 1 252 ? 14.233 -10.701 -4.652 1.00 94.88 252 VAL A O 1
ATOM 2096 N N . VAL A 1 253 ? 16.220 -10.454 -5.685 1.00 96.19 253 VAL A N 1
ATOM 2097 C CA . VAL A 1 253 ? 15.662 -10.374 -7.038 1.00 96.19 253 VAL A CA 1
ATOM 2098 C C . VAL A 1 253 ? 15.126 -11.747 -7.422 1.00 96.19 253 VAL A C 1
ATOM 2100 O O . VAL A 1 253 ? 15.873 -12.725 -7.461 1.00 96.19 253 VAL A O 1
ATOM 2103 N N . CYS A 1 254 ? 13.824 -11.832 -7.671 1.00 95.50 254 CYS A N 1
ATOM 2104 C CA . CYS A 1 254 ? 13.117 -13.085 -7.940 1.00 95.50 254 CYS A CA 1
ATOM 2105 C C . CYS A 1 254 ? 12.673 -13.221 -9.400 1.00 95.50 254 CYS A C 1
ATOM 2107 O O . CYS A 1 254 ? 12.414 -14.334 -9.855 1.00 95.50 254 CYS A O 1
ATOM 2109 N N . GLY A 1 255 ? 12.625 -12.118 -10.145 1.00 95.88 255 GLY A N 1
ATOM 2110 C CA . GLY A 1 255 ? 12.201 -12.116 -11.535 1.00 95.88 255 GLY A CA 1
ATOM 2111 C C . GLY A 1 255 ? 12.142 -10.712 -12.113 1.00 95.88 255 GLY A C 1
ATOM 2112 O O . GLY A 1 255 ? 12.701 -9.767 -11.551 1.00 95.88 255 GLY A O 1
ATOM 2113 N N . TYR A 1 256 ? 11.445 -10.599 -13.238 1.00 95.88 256 TYR A N 1
ATOM 2114 C CA . TYR A 1 256 ? 11.223 -9.341 -13.930 1.00 95.88 256 TYR A CA 1
ATOM 2115 C C . TYR A 1 256 ? 9.798 -9.273 -14.453 1.00 95.88 256 TYR A C 1
ATOM 2117 O O . TYR A 1 256 ? 9.181 -10.309 -14.711 1.00 95.88 256 TYR A O 1
ATOM 2125 N N . ASP A 1 257 ? 9.304 -8.057 -14.628 1.00 95.81 257 ASP A N 1
ATOM 2126 C CA . ASP A 1 257 ? 8.037 -7.813 -15.306 1.00 95.81 257 ASP A CA 1
ATOM 2127 C C . ASP A 1 257 ? 8.194 -7.759 -16.841 1.00 95.81 257 ASP A C 1
ATOM 2129 O O . ASP A 1 257 ? 9.282 -7.985 -17.384 1.00 95.81 257 ASP A O 1
ATOM 2133 N N . SER A 1 258 ? 7.112 -7.447 -17.559 1.00 95.12 258 SER A N 1
ATOM 2134 C CA . SER A 1 258 ? 7.067 -7.435 -19.027 1.00 95.12 258 SER A CA 1
ATOM 2135 C C . SER A 1 258 ? 8.046 -6.460 -19.695 1.00 95.12 258 SER A C 1
ATOM 2137 O O . SER A 1 258 ? 8.369 -6.634 -20.872 1.00 95.12 258 SER A O 1
ATOM 2139 N N . LYS A 1 259 ? 8.571 -5.464 -18.966 1.00 92.75 259 LYS A N 1
ATOM 2140 C CA . LYS A 1 259 ? 9.580 -4.505 -19.451 1.00 92.75 259 LYS A CA 1
ATOM 2141 C C . LYS A 1 259 ? 10.979 -4.796 -18.911 1.00 92.75 259 LYS A C 1
ATOM 2143 O O . LYS A 1 259 ? 11.865 -3.948 -19.016 1.00 92.75 259 LYS A O 1
ATOM 2148 N N . ASN A 1 260 ? 11.203 -6.001 -18.388 1.00 92.44 260 ASN A N 1
ATOM 2149 C CA . ASN A 1 260 ? 12.419 -6.395 -17.681 1.00 92.44 260 ASN A CA 1
ATOM 2150 C C . ASN A 1 260 ? 12.681 -5.550 -16.416 1.00 92.44 260 ASN A C 1
ATOM 2152 O O . ASN A 1 260 ? 13.834 -5.397 -16.007 1.00 92.44 260 ASN A O 1
ATOM 2156 N N . TYR A 1 261 ? 11.639 -4.992 -15.785 1.00 93.69 261 TYR A N 1
ATOM 2157 C CA . TYR A 1 261 ? 11.792 -4.274 -14.521 1.00 93.69 261 TYR A CA 1
ATOM 2158 C C . TYR A 1 261 ? 12.070 -5.276 -13.393 1.00 93.69 261 TYR A C 1
ATOM 2160 O O . TYR A 1 261 ? 11.286 -6.212 -13.227 1.00 93.69 261 TYR A O 1
ATOM 2168 N N . PRO A 1 262 ? 13.150 -5.123 -12.605 1.00 95.06 262 PRO A N 1
ATOM 2169 C CA . PRO A 1 262 ? 13.488 -6.078 -11.556 1.00 95.06 262 PRO A CA 1
ATOM 2170 C C . PRO A 1 262 ? 12.429 -6.131 -10.456 1.00 95.06 262 PRO A C 1
ATOM 2172 O O . PRO A 1 262 ? 12.042 -5.101 -9.893 1.00 95.06 262 PRO A O 1
ATOM 2175 N N . LEU A 1 263 ? 12.019 -7.349 -10.116 1.00 95.31 263 LEU A N 1
ATOM 2176 C CA . LEU A 1 263 ? 11.079 -7.642 -9.043 1.00 95.31 263 LEU A CA 1
ATOM 2177 C C . LEU A 1 263 ? 11.803 -8.353 -7.901 1.00 95.31 263 LEU A C 1
ATOM 2179 O O . LEU A 1 263 ? 12.692 -9.179 -8.133 1.00 95.31 263 LEU A O 1
ATOM 2183 N N . ILE A 1 264 ? 11.422 -8.034 -6.666 1.00 94.31 264 ILE A N 1
ATOM 2184 C CA . ILE A 1 264 ? 12.020 -8.606 -5.464 1.00 94.31 264 ILE A CA 1
ATOM 2185 C C . ILE A 1 264 ? 10.987 -9.242 -4.538 1.00 94.31 264 ILE A C 1
ATOM 2187 O O . ILE A 1 264 ? 9.827 -8.829 -4.473 1.00 94.31 264 ILE A O 1
ATOM 2191 N N . ASN A 1 265 ? 11.473 -10.174 -3.722 1.00 93.25 265 ASN A N 1
ATOM 2192 C CA . ASN A 1 265 ? 10.784 -10.628 -2.520 1.00 93.25 265 ASN A CA 1
ATOM 2193 C C . ASN A 1 265 ? 11.505 -10.091 -1.284 1.00 93.25 265 ASN A C 1
ATOM 2195 O O . ASN A 1 265 ? 12.737 -10.126 -1.211 1.00 93.25 265 ASN A O 1
ATOM 2199 N N . SER A 1 266 ? 10.744 -9.625 -0.290 1.00 85.44 266 SER A N 1
ATOM 2200 C CA . SER A 1 266 ? 11.291 -9.186 0.996 1.00 85.44 266 SER A CA 1
ATOM 2201 C C . SER A 1 266 ? 10.496 -9.759 2.160 1.00 85.44 266 SER A C 1
ATOM 2203 O O . SER A 1 266 ? 9.282 -9.591 2.261 1.00 85.44 266 SER A O 1
ATOM 2205 N N . THR A 1 267 ? 11.204 -10.396 3.093 1.00 73.38 267 THR A N 1
ATOM 2206 C CA . THR A 1 267 ? 10.618 -10.943 4.324 1.00 73.38 267 THR A CA 1
ATOM 2207 C C . THR A 1 267 ? 10.249 -9.859 5.328 1.00 73.38 267 THR A C 1
ATOM 2209 O O . THR A 1 267 ? 9.375 -10.069 6.158 1.00 73.38 267 THR A O 1
ATOM 2212 N N . THR A 1 268 ? 10.904 -8.696 5.280 1.00 68.69 268 THR A N 1
ATOM 2213 C CA . THR A 1 268 ? 10.615 -7.596 6.212 1.00 68.69 268 THR A CA 1
ATOM 2214 C C . THR A 1 268 ? 9.225 -7.013 5.973 1.00 68.69 268 THR A C 1
ATOM 2216 O O . THR A 1 268 ? 8.608 -6.499 6.900 1.00 68.69 268 THR A O 1
ATOM 2219 N N . ILE A 1 269 ? 8.734 -7.111 4.737 1.00 63.16 269 ILE A N 1
ATOM 2220 C CA . ILE A 1 269 ? 7.472 -6.510 4.310 1.00 63.16 269 ILE A CA 1
ATOM 2221 C C . ILE A 1 269 ? 6.484 -7.581 3.802 1.00 63.16 269 ILE A C 1
ATOM 2223 O O . ILE A 1 269 ? 5.432 -7.260 3.263 1.00 63.16 269 ILE A O 1
ATOM 2227 N N . ASN A 1 270 ? 6.817 -8.873 3.964 1.00 75.19 270 ASN A N 1
ATOM 2228 C CA . ASN A 1 270 ? 6.049 -10.006 3.430 1.00 75.19 270 ASN A CA 1
ATOM 2229 C C . ASN A 1 270 ? 5.541 -9.739 2.002 1.00 75.19 270 ASN A C 1
ATOM 2231 O O . ASN A 1 270 ? 4.364 -9.917 1.691 1.00 75.19 270 ASN A O 1
ATOM 2235 N N . SER A 1 271 ? 6.433 -9.247 1.148 1.00 81.31 271 SER A N 1
ATOM 2236 C CA . SER A 1 271 ? 6.105 -8.808 -0.200 1.00 81.31 271 SER A CA 1
ATOM 2237 C C . SER A 1 271 ? 6.563 -9.832 -1.233 1.00 81.31 271 SER A C 1
ATOM 2239 O O . SER A 1 271 ? 7.591 -10.495 -1.054 1.00 81.31 271 SER A O 1
ATOM 2241 N N . ASN A 1 272 ? 5.788 -9.966 -2.310 1.00 89.06 272 ASN A N 1
ATOM 2242 C CA . ASN A 1 272 ? 6.069 -10.895 -3.398 1.00 89.06 272 ASN A CA 1
ATOM 2243 C C . ASN A 1 272 ? 6.043 -10.162 -4.740 1.00 89.06 272 ASN A C 1
ATOM 2245 O O . ASN A 1 272 ? 5.058 -9.495 -5.064 1.00 89.06 272 ASN A O 1
ATOM 2249 N N . ASN A 1 273 ? 7.112 -10.326 -5.516 1.00 93.50 273 ASN A N 1
ATOM 2250 C CA . ASN A 1 273 ? 7.314 -9.732 -6.832 1.00 93.50 273 ASN A CA 1
ATOM 2251 C C . ASN A 1 273 ? 7.179 -8.200 -6.853 1.00 93.50 273 ASN A C 1
ATOM 2253 O O . ASN A 1 273 ? 6.740 -7.644 -7.853 1.00 93.50 273 ASN A O 1
ATOM 2257 N N . ILE A 1 274 ? 7.534 -7.493 -5.773 1.00 93.06 274 ILE A N 1
ATOM 2258 C CA . ILE A 1 274 ? 7.420 -6.027 -5.764 1.00 93.06 274 ILE A CA 1
ATOM 2259 C C . ILE A 1 274 ? 8.508 -5.392 -6.638 1.00 93.06 274 ILE A C 1
ATOM 2261 O O . ILE A 1 274 ? 9.644 -5.875 -6.627 1.00 93.06 274 ILE A O 1
ATOM 2265 N N . PRO A 1 275 ? 8.217 -4.293 -7.351 1.00 93.56 275 PRO A N 1
ATOM 2266 C CA . PRO A 1 275 ? 9.237 -3.532 -8.061 1.00 93.56 275 PRO A CA 1
ATOM 2267 C C . PRO A 1 275 ? 10.379 -3.137 -7.117 1.00 93.56 275 PRO A C 1
ATOM 2269 O O . PRO A 1 275 ? 10.136 -2.646 -6.013 1.00 93.56 275 PRO A O 1
ATOM 2272 N N . PHE A 1 276 ? 11.627 -3.365 -7.535 1.00 91.94 276 PHE A N 1
ATOM 2273 C CA . PHE A 1 276 ? 12.784 -3.303 -6.634 1.00 91.94 276 PHE A CA 1
ATOM 2274 C C . PHE A 1 276 ? 12.973 -1.957 -5.928 1.00 91.94 276 PHE A C 1
ATOM 2276 O O . PHE A 1 276 ? 13.575 -1.908 -4.865 1.00 91.94 276 PHE A O 1
ATOM 2283 N N . ASP A 1 277 ? 12.515 -0.854 -6.503 1.00 89.88 277 ASP A N 1
ATOM 2284 C CA . ASP A 1 277 ? 12.663 0.486 -5.944 1.00 89.88 277 ASP A CA 1
ATOM 2285 C C . ASP A 1 277 ? 11.375 1.015 -5.306 1.00 89.88 277 ASP A C 1
ATOM 2287 O O . ASP A 1 277 ? 11.337 2.150 -4.835 1.00 89.88 277 ASP A O 1
ATOM 2291 N N . LEU A 1 278 ? 10.311 0.216 -5.262 1.00 89.06 278 LEU A N 1
ATOM 2292 C CA . LEU A 1 278 ? 9.050 0.636 -4.680 1.00 89.06 278 LEU A CA 1
ATOM 2293 C C . LEU A 1 278 ? 9.232 0.922 -3.178 1.00 89.06 278 LEU A C 1
ATOM 2295 O O . LEU A 1 278 ? 9.575 0.040 -2.397 1.00 89.06 278 LEU A O 1
ATOM 2299 N N . GLY A 1 279 ? 9.026 2.177 -2.770 1.00 84.00 279 GLY A N 1
ATOM 2300 C CA . GLY A 1 279 ? 9.277 2.660 -1.405 1.00 84.00 279 GLY A CA 1
ATOM 2301 C C . GLY A 1 279 ? 10.681 3.231 -1.169 1.00 84.00 279 GLY A C 1
ATOM 2302 O O . GLY A 1 279 ? 10.908 3.880 -0.142 1.00 84.00 279 GLY A O 1
ATOM 2303 N N . TRP A 1 280 ? 11.615 3.096 -2.117 1.00 83.25 280 TRP A N 1
ATOM 2304 C CA . TRP A 1 280 ? 12.996 3.574 -1.988 1.00 83.25 280 TRP A CA 1
ATOM 2305 C C . TRP A 1 280 ? 13.466 4.390 -3.187 1.00 83.25 280 TRP A C 1
ATOM 2307 O O . TRP A 1 280 ? 12.964 4.314 -4.295 1.00 83.25 280 TRP A O 1
ATOM 2317 N N . LYS A 1 281 ? 14.472 5.234 -2.960 1.00 79.38 281 LYS A N 1
ATOM 2318 C CA . LYS A 1 281 ? 15.172 5.893 -4.067 1.00 79.38 281 LYS A CA 1
ATOM 2319 C C . LYS A 1 281 ? 16.277 4.964 -4.541 1.00 79.38 281 LYS A C 1
ATOM 2321 O O . LYS A 1 281 ? 17.057 4.533 -3.699 1.00 79.38 281 LYS A O 1
ATOM 2326 N N . GLU A 1 282 ? 16.405 4.758 -5.849 1.00 75.56 282 GLU A N 1
ATOM 2327 C CA . GLU A 1 282 ? 17.418 3.877 -6.462 1.00 75.56 282 GLU A CA 1
ATOM 2328 C C . GLU A 1 282 ? 18.829 4.093 -5.899 1.00 75.56 282 GLU A C 1
ATOM 2330 O O . GLU A 1 282 ? 19.524 3.145 -5.557 1.00 75.56 282 GLU A O 1
ATOM 2335 N N . LYS A 1 283 ? 19.219 5.355 -5.678 1.00 80.00 283 LYS A N 1
ATOM 2336 C CA . LYS A 1 283 ? 20.522 5.731 -5.097 1.00 80.00 283 LYS A CA 1
ATOM 2337 C C . LYS A 1 283 ? 20.800 5.185 -3.686 1.00 80.00 283 LYS A C 1
ATOM 2339 O O . LYS A 1 283 ? 21.930 5.281 -3.218 1.00 80.00 283 LYS A O 1
ATOM 2344 N N . ASN A 1 284 ? 19.772 4.706 -2.990 1.00 84.81 284 ASN A N 1
ATOM 2345 C CA . ASN A 1 284 ? 19.858 4.131 -1.650 1.00 84.81 284 ASN A CA 1
ATOM 2346 C C . ASN A 1 284 ? 19.835 2.590 -1.680 1.00 84.81 284 ASN A C 1
ATOM 2348 O O . ASN A 1 284 ? 19.807 1.971 -0.615 1.00 84.81 284 ASN A O 1
ATOM 2352 N N . ILE A 1 285 ? 19.807 1.983 -2.866 1.00 86.88 285 ILE A N 1
ATOM 2353 C CA . ILE A 1 285 ? 19.722 0.539 -3.074 1.00 86.88 285 ILE A CA 1
ATOM 2354 C C . ILE A 1 285 ? 21.077 0.060 -3.579 1.00 86.88 285 ILE A C 1
ATOM 2356 O O . ILE A 1 285 ? 21.626 0.607 -4.534 1.00 86.88 285 ILE A O 1
ATOM 2360 N N . TYR A 1 286 ? 21.624 -0.955 -2.922 1.00 88.75 286 TYR A N 1
ATOM 2361 C CA . TYR A 1 286 ? 22.944 -1.490 -3.230 1.00 88.75 286 TYR A CA 1
ATOM 2362 C C . TYR A 1 286 ? 22.849 -2.995 -3.392 1.00 88.75 286 TYR A C 1
ATOM 2364 O O . TYR A 1 286 ? 22.300 -3.669 -2.525 1.00 88.75 286 TYR A O 1
ATOM 2372 N N . LYS A 1 287 ? 23.419 -3.517 -4.471 1.00 90.31 287 LYS A N 1
ATOM 2373 C CA . LYS A 1 287 ? 23.680 -4.948 -4.597 1.00 90.31 287 LYS A CA 1
ATOM 2374 C C . LYS A 1 287 ? 24.788 -5.343 -3.613 1.00 90.31 287 LYS A C 1
ATOM 2376 O O . LYS A 1 287 ? 25.792 -4.630 -3.529 1.00 90.31 287 LYS A O 1
ATOM 2381 N N . GLU A 1 288 ? 24.567 -6.412 -2.846 1.00 86.19 288 GLU A N 1
ATOM 2382 C CA . GLU A 1 288 ? 25.585 -7.006 -1.958 1.00 86.19 288 GLU A CA 1
ATOM 2383 C C . GLU A 1 288 ? 26.648 -7.804 -2.718 1.00 86.19 288 GLU A C 1
ATOM 2385 O O . GLU A 1 288 ? 26.324 -8.387 -3.779 1.00 86.19 288 GLU A O 1
#

Radius of gyration: 28.07 Å; chains: 1; bounding box: 85×63×78 Å